Protein AF-A0A2R9SPP2-F1 (afdb_monomer)

Radius of gyration: 27.75 Å; Cα contacts (8 Å, |Δi|>4): 510; chains: 1; bounding box: 48×71×74 Å

Organism: NCBI:txid715225

Foldseek 3Di:
DDDDPVLLVLLLVLCCQFPPPDFQWKWKQAAQQDIDIDHSVDTDDSVVVVCQLVQVIWMWYADDAWKDQKKKFKQADPAQVVQLLLVVLLCVLCVVLVNNQWWWKAPQPRHIITMAGAPDMDTPVLSVLLVVVSCVSSVPDPVVPDRTDMDDHRVRIDIDASHARNNNRGHGATADNVPSRDGDDNVRRSVVSSVRDHDYPVSSNVVSVVVVVVVVVVLVVVVVPDDDDDDDDDPDPLEPVVLVCCLPVPDDAAPCLLVNLLSQLQACLQVVHDLVVSLVSSLVSVVPHDCVRPVDDSVVSSVSSSVSNCVCVVVSHHGDYDDDPPPPDPVNVVVVVVVVVPDDPDDDDDDDDDDD

Structure (mmCIF, N/CA/C/O backbone):
data_AF-A0A2R9SPP2-F1
#
_entry.id   AF-A0A2R9SPP2-F1
#
loop_
_atom_site.group_PDB
_atom_site.id
_atom_site.type_symbol
_atom_site.label_atom_id
_atom_site.label_alt_id
_atom_site.label_comp_id
_atom_site.label_asym_id
_atom_site.label_entity_id
_atom_site.label_seq_id
_atom_site.pdbx_PDB_ins_code
_atom_site.Cartn_x
_atom_site.Cartn_y
_atom_site.Cartn_z
_atom_site.occupancy
_atom_site.B_iso_or_equiv
_atom_site.auth_seq_id
_atom_site.auth_comp_id
_atom_site.auth_asym_id
_atom_site.auth_atom_id
_atom_site.pdbx_PDB_model_num
ATOM 1 N N . MET A 1 1 ? -5.548 21.533 -18.497 1.00 52.34 1 MET A N 1
ATOM 2 C CA . MET A 1 1 ? -6.974 21.178 -18.356 1.00 52.34 1 MET A CA 1
ATOM 3 C C . MET A 1 1 ? -7.271 21.169 -16.872 1.00 52.34 1 MET A C 1
ATOM 5 O O . MET A 1 1 ? -6.553 20.494 -16.143 1.00 52.34 1 MET A O 1
ATOM 9 N N . GLU A 1 2 ? -8.204 21.995 -16.417 1.00 73.12 2 GLU A N 1
ATOM 10 C CA . GLU A 1 2 ? -8.552 22.097 -14.999 1.00 73.12 2 GLU A CA 1
ATOM 11 C C . GLU A 1 2 ? -9.767 21.198 -14.748 1.00 73.12 2 GLU A C 1
ATOM 13 O O . GLU A 1 2 ? -10.776 21.315 -15.442 1.00 73.12 2 GLU A O 1
ATOM 18 N N . PHE A 1 3 ? -9.643 20.228 -13.840 1.00 83.56 3 PHE A N 1
ATOM 19 C CA . PHE A 1 3 ? -10.768 19.370 -13.465 1.00 83.56 3 PHE A CA 1
ATOM 20 C C . PHE A 1 3 ? -11.804 20.185 -12.695 1.00 83.56 3 PHE A C 1
ATOM 22 O O . PHE A 1 3 ? -11.438 21.067 -11.918 1.00 83.56 3 PHE A O 1
ATOM 29 N N . SER A 1 4 ? -13.088 19.862 -12.855 1.00 89.94 4 SER A N 1
ATOM 30 C CA . SER A 1 4 ? -14.126 20.498 -12.044 1.00 89.94 4 SER A CA 1
ATOM 31 C C . SER A 1 4 ? -13.960 20.143 -10.562 1.00 89.94 4 SER A C 1
ATOM 33 O O . SER A 1 4 ? -13.541 19.037 -10.209 1.00 89.94 4 SER A O 1
ATOM 35 N N . GLU A 1 5 ? -14.333 21.069 -9.679 1.00 88.81 5 GLU A N 1
ATOM 36 C CA . GLU A 1 5 ? -14.313 20.853 -8.223 1.00 88.81 5 GLU A CA 1
ATOM 37 C C . GLU A 1 5 ? -15.165 19.640 -7.808 1.00 88.81 5 GLU A C 1
ATOM 39 O O . GLU A 1 5 ? -14.767 18.849 -6.953 1.00 88.81 5 GLU A O 1
ATOM 44 N N . GLU A 1 6 ? -16.303 19.431 -8.478 1.00 91.62 6 GLU A N 1
ATOM 45 C CA . GLU A 1 6 ? -17.169 18.258 -8.302 1.00 91.62 6 GLU A CA 1
ATOM 46 C C . GLU A 1 6 ? -16.415 16.948 -8.594 1.00 91.62 6 GLU A C 1
ATOM 48 O O . GLU A 1 6 ? -16.525 15.972 -7.850 1.00 91.62 6 GLU A O 1
ATOM 53 N N . TYR A 1 7 ? -15.610 16.921 -9.660 1.00 93.25 7 TYR A N 1
ATOM 54 C CA . TYR A 1 7 ? -14.830 15.744 -10.037 1.00 93.25 7 TYR A CA 1
ATOM 55 C C . TYR A 1 7 ? -13.700 15.475 -9.037 1.00 93.25 7 TYR A C 1
ATOM 57 O O . TYR A 1 7 ? -13.549 14.349 -8.562 1.00 93.25 7 TYR A O 1
ATOM 65 N N . LEU A 1 8 ? -12.960 16.512 -8.628 1.00 93.56 8 LEU A N 1
ATOM 66 C CA . LEU A 1 8 ? -11.919 16.389 -7.601 1.00 93.56 8 LEU A CA 1
ATOM 67 C C . LEU A 1 8 ? -12.486 15.924 -6.256 1.00 93.56 8 LEU A C 1
ATOM 69 O O . LEU A 1 8 ? -11.853 15.128 -5.561 1.00 93.56 8 LEU A O 1
ATOM 73 N N . LYS A 1 9 ? -13.696 16.365 -5.899 1.00 94.88 9 LYS A N 1
ATOM 74 C CA . LYS A 1 9 ? -14.395 15.904 -4.697 1.00 94.88 9 LYS A CA 1
ATOM 75 C C . LYS A 1 9 ? -14.648 14.395 -4.733 1.00 94.88 9 LYS A C 1
ATOM 77 O O . LYS A 1 9 ? -14.337 13.735 -3.743 1.00 94.88 9 LYS A O 1
ATOM 82 N N . LYS A 1 10 ? -15.110 13.845 -5.865 1.00 97.25 10 LYS A N 1
ATOM 83 C CA . LYS A 1 10 ? -15.309 12.391 -6.039 1.00 97.25 10 LYS A CA 1
ATOM 84 C C . LYS A 1 10 ? -14.007 11.606 -5.866 1.00 97.25 10 LYS A C 1
ATOM 86 O O . LYS A 1 10 ? -13.995 10.593 -5.172 1.00 97.25 10 LYS A O 1
ATOM 91 N N . ILE A 1 11 ? -12.902 12.100 -6.430 1.00 97.56 11 ILE A N 1
ATOM 92 C CA . ILE A 1 11 ? -11.573 11.489 -6.258 1.00 97.56 11 ILE A CA 1
ATOM 93 C C . ILE A 1 11 ? -11.165 11.497 -4.781 1.00 97.56 11 ILE A C 1
ATOM 95 O O . ILE A 1 11 ? -10.725 10.483 -4.244 1.00 97.56 11 ILE A O 1
ATOM 99 N N . ILE A 1 12 ? -11.345 12.625 -4.093 1.00 96.19 12 ILE A N 1
ATOM 100 C CA . ILE A 1 12 ? -11.029 12.742 -2.665 1.00 96.19 12 ILE A CA 1
ATOM 101 C C . ILE A 1 12 ? -11.883 11.776 -1.835 1.00 96.19 12 ILE A C 1
ATOM 103 O O . ILE A 1 12 ? -11.345 11.107 -0.955 1.00 96.19 12 ILE A O 1
ATOM 107 N N . ASP A 1 13 ? -13.185 11.676 -2.110 1.00 95.56 13 ASP A N 1
ATOM 108 C CA . ASP A 1 13 ? -14.084 10.734 -1.431 1.00 95.56 13 ASP A CA 1
ATOM 109 C C . ASP A 1 13 ? -13.608 9.288 -1.605 1.00 95.56 13 ASP A C 1
ATOM 111 O O . ASP A 1 13 ? -13.489 8.551 -0.623 1.00 95.56 13 ASP A O 1
ATOM 115 N N . LYS A 1 14 ? -13.220 8.918 -2.828 1.00 97.06 14 LYS A N 1
ATOM 116 C CA . LYS A 1 14 ? -12.662 7.599 -3.132 1.00 97.06 14 LYS A CA 1
ATOM 117 C C . LYS A 1 14 ? -11.316 7.354 -2.428 1.00 97.06 14 LYS A C 1
ATOM 119 O O . LYS A 1 14 ? -11.100 6.267 -1.906 1.00 97.06 14 LYS A O 1
ATOM 124 N N . MET A 1 15 ? -10.439 8.357 -2.290 1.00 95.44 15 MET A N 1
ATOM 125 C CA . MET A 1 15 ? -9.209 8.237 -1.480 1.00 95.44 15 MET A CA 1
ATOM 126 C C . MET A 1 15 ? -9.500 7.974 0.003 1.00 95.44 15 MET A C 1
ATOM 128 O O . MET A 1 15 ? -8.807 7.174 0.638 1.00 95.44 15 MET A O 1
ATOM 132 N N . PHE A 1 16 ? -10.519 8.630 0.568 1.00 90.88 16 PHE A N 1
ATOM 133 C CA . PHE A 1 16 ? -10.952 8.350 1.939 1.00 90.88 16 PHE A CA 1
ATOM 134 C C . PHE A 1 16 ? -11.448 6.913 2.079 1.00 90.88 16 PHE A C 1
ATOM 136 O O . PHE A 1 16 ? -11.064 6.216 3.023 1.00 90.88 16 PHE A O 1
ATOM 143 N N . ASP A 1 17 ? -12.265 6.476 1.126 1.00 93.00 17 ASP A N 1
ATOM 144 C CA . ASP A 1 17 ? -12.858 5.147 1.106 1.00 93.00 17 ASP A CA 1
ATOM 145 C C . ASP A 1 17 ? -11.813 4.028 0.973 1.00 93.00 17 ASP A C 1
ATOM 147 O O . ASP A 1 17 ? -11.836 3.076 1.753 1.00 93.00 17 ASP A O 1
ATOM 151 N N . LEU A 1 18 ? -10.844 4.182 0.071 1.00 94.75 18 LEU A N 1
ATOM 152 C CA . LEU A 1 18 ? -9.845 3.157 -0.232 1.00 94.75 18 LEU A CA 1
ATOM 153 C C . LEU A 1 18 ? -8.646 3.173 0.734 1.00 94.75 18 LEU A C 1
ATOM 155 O O . LEU A 1 18 ? -8.304 2.148 1.316 1.00 94.75 18 LEU A O 1
ATOM 159 N N . TYR A 1 19 ? -8.037 4.337 0.983 1.00 92.00 19 TYR A N 1
ATOM 160 C CA . TYR A 1 19 ? -6.730 4.418 1.660 1.00 92.00 19 TYR A CA 1
ATOM 161 C C . TYR A 1 19 ? -6.790 4.881 3.116 1.00 92.00 19 TYR A C 1
ATOM 163 O O . TYR A 1 19 ? -5.959 4.498 3.944 1.00 92.00 19 TYR A O 1
ATOM 171 N N . LEU A 1 20 ? -7.725 5.769 3.465 1.00 86.19 20 LEU A N 1
ATOM 172 C CA . LEU A 1 20 ? -7.671 6.428 4.772 1.00 86.19 20 LEU A CA 1
ATOM 173 C C . LEU A 1 20 ? -8.369 5.605 5.856 1.00 86.19 20 LEU A C 1
ATOM 175 O O . LEU A 1 20 ? -9.588 5.616 5.995 1.00 86.19 20 LEU A O 1
ATOM 179 N N . ILE A 1 21 ? -7.564 4.907 6.658 1.00 78.06 21 ILE A N 1
ATOM 180 C CA . ILE A 1 21 ? -7.994 4.178 7.867 1.00 78.06 21 ILE A CA 1
ATOM 181 C C . ILE A 1 21 ? -7.999 5.106 9.100 1.00 78.06 21 ILE A C 1
ATOM 183 O O . ILE A 1 21 ? -8.722 4.906 10.086 1.00 78.06 21 ILE A O 1
ATOM 187 N N . GLN A 1 22 ? -7.162 6.141 9.066 1.00 77.19 22 GLN A N 1
ATOM 188 C CA . GLN A 1 22 ? -7.046 7.165 10.096 1.00 77.19 22 GLN A CA 1
ATOM 189 C C . GLN A 1 22 ? -6.536 8.477 9.485 1.00 77.19 22 GLN A C 1
ATOM 191 O O . GLN A 1 22 ? -5.985 8.487 8.388 1.00 77.19 22 GLN A O 1
ATOM 196 N N . HIS A 1 23 ? -6.748 9.586 10.192 1.00 81.56 23 HIS A N 1
ATOM 197 C CA . HIS A 1 23 ? -6.413 10.933 9.719 1.00 81.56 23 HIS A CA 1
ATOM 198 C C . HIS A 1 23 ? -5.451 11.684 10.652 1.00 81.56 23 HIS A C 1
ATOM 200 O O . HIS A 1 23 ? -5.066 12.805 10.347 1.00 81.56 23 HIS A O 1
ATOM 206 N N . LYS A 1 24 ? -5.055 11.113 11.795 1.00 82.69 24 LYS A N 1
ATOM 207 C CA . LYS A 1 24 ? -4.177 11.790 12.769 1.00 82.69 24 LYS A CA 1
ATOM 208 C C . LYS A 1 24 ? -2.702 11.723 12.385 1.00 82.69 24 LYS A C 1
ATOM 210 O O . LYS A 1 24 ? -1.934 12.577 12.816 1.00 82.69 24 LYS A O 1
ATOM 215 N N . ARG A 1 25 ? -2.305 10.725 11.596 1.00 83.62 25 ARG A N 1
ATOM 216 C CA . ARG A 1 25 ? -0.927 10.500 11.150 1.00 83.62 25 ARG A CA 1
ATOM 217 C C . ARG A 1 25 ? -0.882 10.379 9.631 1.00 83.62 25 ARG 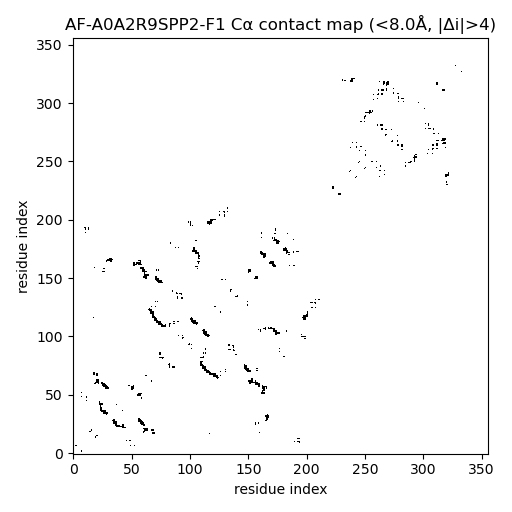A C 1
ATOM 219 O O . ARG A 1 25 ? -1.576 9.546 9.061 1.00 83.62 25 ARG A O 1
ATOM 226 N N . TYR A 1 26 ? -0.068 11.190 8.976 1.00 90.06 26 TYR A N 1
ATOM 227 C CA . TYR A 1 26 ? 0.175 11.150 7.538 1.00 90.06 26 TYR A CA 1
ATOM 228 C C . TYR A 1 26 ? 1.560 11.729 7.226 1.00 90.06 26 TYR A C 1
ATOM 230 O O . TYR A 1 26 ? 2.144 12.467 8.026 1.00 90.06 26 TYR A O 1
ATOM 238 N N . LEU A 1 27 ? 2.098 11.365 6.067 1.00 91.12 27 LEU A N 1
ATOM 239 C CA . LEU A 1 27 ? 3.357 11.879 5.541 1.00 91.12 27 LEU A CA 1
ATOM 240 C C . LEU A 1 27 ? 3.089 13.006 4.550 1.00 91.12 27 LEU A C 1
ATOM 242 O O . LEU A 1 27 ? 2.130 12.955 3.784 1.00 91.12 27 LEU A O 1
ATOM 246 N N . MET A 1 28 ? 3.970 13.997 4.541 1.00 93.94 28 MET A N 1
ATOM 247 C CA . MET A 1 28 ? 4.049 15.025 3.512 1.00 93.94 28 MET A CA 1
ATOM 248 C C . MET A 1 28 ? 5.427 14.970 2.875 1.00 93.94 28 MET A C 1
ATOM 250 O O . MET A 1 28 ? 6.428 15.127 3.572 1.00 93.94 28 MET A O 1
ATOM 254 N N . GLN A 1 29 ? 5.472 14.797 1.560 1.00 93.81 29 GLN A N 1
ATOM 255 C CA . GLN A 1 29 ? 6.669 15.043 0.777 1.00 93.81 29 GLN A CA 1
ATOM 256 C C . GLN A 1 29 ? 6.718 16.524 0.401 1.00 93.81 29 GLN A C 1
ATOM 258 O O . GLN A 1 29 ? 5.742 17.067 -0.129 1.00 93.81 29 GLN A O 1
ATOM 263 N N . PHE A 1 30 ? 7.848 17.166 0.672 1.00 89.31 30 PHE A N 1
ATOM 264 C CA . PHE A 1 30 ? 8.130 18.550 0.302 1.00 89.31 30 PHE A CA 1
ATOM 265 C C . PHE A 1 30 ? 9.006 18.608 -0.949 1.00 89.31 30 PHE A C 1
ATOM 267 O O . PHE A 1 30 ? 9.652 17.625 -1.324 1.00 89.31 30 PHE A O 1
ATOM 274 N N . LYS A 1 31 ? 9.040 19.779 -1.592 1.00 88.88 31 LYS A N 1
ATOM 275 C CA . LYS A 1 31 ? 9.931 20.058 -2.724 1.00 88.88 31 LYS A CA 1
ATOM 276 C C . LYS A 1 31 ? 11.377 19.709 -2.347 1.00 88.88 31 LYS A C 1
ATOM 278 O O . LYS A 1 31 ? 11.841 20.105 -1.283 1.00 88.88 31 LYS A O 1
ATOM 283 N N . GLY A 1 32 ? 12.058 18.949 -3.202 1.00 86.94 32 GLY A N 1
ATOM 284 C CA . GLY A 1 32 ? 13.375 18.366 -2.902 1.00 86.94 32 GLY A CA 1
ATOM 285 C C . GLY A 1 32 ? 13.313 16.912 -2.418 1.00 86.94 32 GLY A C 1
ATOM 286 O O . GLY A 1 32 ? 14.340 16.248 -2.352 1.00 86.94 32 GLY A O 1
ATOM 287 N N . GLY A 1 33 ? 12.114 16.381 -2.158 1.00 86.44 33 GLY A N 1
ATOM 288 C CA . GLY A 1 33 ? 11.876 14.957 -1.911 1.00 86.44 33 GLY A CA 1
ATOM 289 C C . GLY A 1 33 ? 11.882 14.530 -0.442 1.00 86.44 33 GLY A C 1
ATOM 290 O O . GLY A 1 33 ? 11.591 13.365 -0.174 1.00 86.44 33 GLY A O 1
ATOM 291 N N . GLU A 1 34 ? 12.156 15.445 0.492 1.00 89.44 34 GLU A N 1
ATOM 292 C CA . GLU A 1 34 ? 12.131 15.189 1.938 1.00 89.44 34 GLU A CA 1
ATOM 293 C C . GLU A 1 34 ? 10.709 14.853 2.419 1.00 89.44 34 GLU A C 1
ATOM 295 O O . GLU A 1 34 ? 9.745 15.538 2.061 1.00 89.44 34 GLU A O 1
ATOM 300 N N . TYR A 1 35 ? 10.581 13.831 3.269 1.00 88.69 35 TYR A N 1
ATOM 301 C CA . TYR A 1 35 ? 9.325 13.470 3.926 1.00 88.69 35 TYR A CA 1
ATOM 302 C C . TYR A 1 35 ? 9.291 13.968 5.371 1.00 88.69 35 TYR A C 1
ATOM 304 O O . TYR A 1 35 ? 10.247 13.784 6.120 1.00 88.69 35 TYR A O 1
ATOM 312 N N . LYS A 1 36 ? 8.154 14.531 5.796 1.00 90.19 36 LYS A N 1
ATOM 313 C CA . LYS A 1 36 ? 7.871 14.819 7.212 1.00 90.19 36 LYS A CA 1
ATOM 314 C C . LYS A 1 36 ? 6.524 14.248 7.610 1.00 90.19 36 LYS A C 1
ATOM 316 O O . LYS A 1 36 ? 5.546 14.375 6.873 1.00 90.19 36 LYS A O 1
ATOM 321 N N . GLN A 1 37 ? 6.467 13.658 8.798 1.00 88.00 37 GLN A N 1
ATOM 322 C CA . GLN A 1 37 ? 5.198 13.300 9.417 1.00 88.00 37 GLN A CA 1
ATOM 323 C C . GLN A 1 37 ? 4.505 14.569 9.928 1.00 88.00 37 GLN A C 1
ATOM 325 O O . GLN A 1 37 ? 5.156 15.508 10.395 1.00 88.00 37 GLN A O 1
ATOM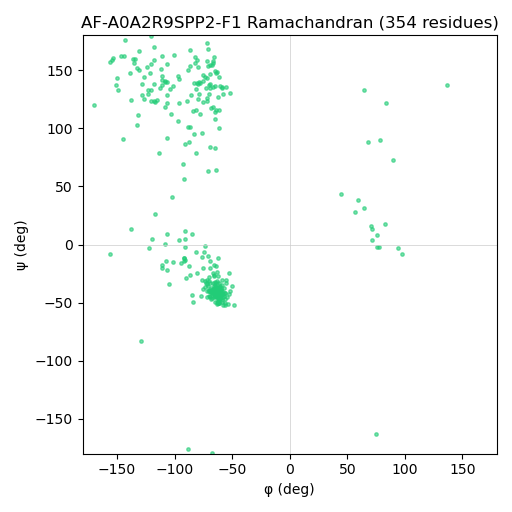 330 N N . ASN A 1 38 ? 3.179 14.610 9.844 1.00 88.50 38 ASN A N 1
ATOM 331 C CA . ASN A 1 38 ? 2.404 15.663 10.486 1.00 88.50 38 ASN A CA 1
ATOM 332 C C . ASN A 1 38 ? 2.500 15.583 12.021 1.00 88.50 38 ASN A C 1
ATOM 334 O O . ASN A 1 38 ? 2.794 14.534 12.603 1.00 88.50 38 ASN A O 1
ATOM 338 N N . ARG A 1 39 ? 2.170 16.698 12.679 1.00 80.75 39 ARG A N 1
ATOM 339 C CA . ARG A 1 39 ? 1.900 16.698 14.119 1.00 80.75 39 ARG A CA 1
ATOM 340 C C . ARG A 1 39 ? 0.468 16.195 14.386 1.00 80.75 39 ARG A C 1
ATOM 342 O O . ARG A 1 39 ? -0.424 16.607 13.635 1.00 80.75 39 ARG A O 1
ATOM 349 N N . PRO A 1 40 ? 0.221 15.344 15.403 1.00 75.81 40 PRO A N 1
ATOM 350 C CA . PRO A 1 40 ? -1.089 14.718 15.641 1.00 75.81 40 PRO A CA 1
ATOM 351 C C . PRO A 1 40 ? -2.276 15.685 15.778 1.00 75.81 40 PRO A C 1
ATOM 353 O O . PRO A 1 40 ? -3.393 15.343 15.392 1.00 75.81 40 PRO A O 1
ATOM 356 N N . GLU A 1 41 ? -2.042 16.892 16.293 1.00 82.31 41 GLU A N 1
ATOM 357 C CA . GLU A 1 41 ? -3.024 17.974 16.442 1.00 82.31 41 GLU A CA 1
ATOM 358 C C . GLU A 1 41 ? -3.483 18.584 15.105 1.00 82.31 41 GLU A C 1
ATOM 360 O O . GLU A 1 41 ? -4.503 19.267 15.044 1.00 82.31 41 GLU A O 1
ATOM 365 N N . ASN A 1 42 ? -2.763 18.300 14.017 1.00 86.25 42 ASN A N 1
ATOM 366 C CA . ASN A 1 42 ? -3.071 18.750 12.665 1.00 86.25 42 ASN A CA 1
ATOM 367 C C . ASN A 1 42 ? -3.449 17.551 11.789 1.00 86.25 42 ASN A C 1
ATOM 369 O O . ASN A 1 42 ? -2.608 17.076 11.017 1.00 86.25 42 ASN A O 1
ATOM 373 N N . PRO A 1 43 ? -4.688 17.038 11.895 1.00 88.88 43 PRO A N 1
ATOM 374 C CA . PRO A 1 43 ? -5.114 15.880 11.129 1.00 88.88 43 PRO A CA 1
ATOM 375 C C . PRO A 1 43 ? -5.193 16.174 9.627 1.00 88.88 43 PRO A C 1
ATOM 377 O O . PRO A 1 43 ? -5.337 17.321 9.186 1.00 88.88 43 PRO A O 1
ATOM 380 N N . LEU A 1 44 ? -5.129 15.107 8.834 1.00 88.31 44 LEU A N 1
ATOM 381 C CA . LEU A 1 44 ? -5.388 15.135 7.407 1.00 88.31 44 LEU A CA 1
ATOM 382 C C . LEU A 1 44 ? -6.812 15.653 7.162 1.00 88.31 44 LEU A C 1
ATOM 384 O O . LEU A 1 44 ? -7.771 15.269 7.827 1.00 88.31 44 LEU A O 1
ATOM 388 N N . LYS A 1 45 ? -6.936 16.549 6.187 1.00 90.88 45 LYS A N 1
ATOM 389 C CA . LYS A 1 45 ? -8.159 17.281 5.835 1.00 90.88 45 LYS A CA 1
ATOM 390 C C . LYS A 1 45 ? -8.283 17.255 4.320 1.00 90.88 45 LYS A C 1
ATOM 392 O O . LYS A 1 45 ? -7.270 17.151 3.632 1.00 90.88 45 LYS A O 1
ATOM 397 N N . ARG A 1 46 ? -9.498 17.413 3.793 1.00 93.19 46 ARG A N 1
ATOM 398 C CA . ARG A 1 46 ? -9.766 17.368 2.343 1.00 93.19 46 ARG A CA 1
ATOM 399 C C . ARG A 1 46 ? -8.871 18.305 1.528 1.00 93.19 46 ARG A C 1
ATOM 401 O O . ARG A 1 46 ? -8.349 17.890 0.502 1.00 93.19 46 ARG A O 1
ATOM 408 N N . TYR A 1 47 ? -8.601 19.519 2.016 1.00 93.12 47 TYR A N 1
ATOM 409 C CA . TYR A 1 47 ? -7.726 20.455 1.300 1.00 93.12 47 TYR A CA 1
ATOM 410 C C . TYR A 1 47 ? -6.284 19.937 1.136 1.00 93.12 47 TYR A C 1
ATOM 412 O O . TYR A 1 47 ? -5.610 20.319 0.184 1.00 93.12 47 TYR A O 1
ATOM 420 N N . HIS A 1 48 ? -5.791 19.072 2.033 1.00 94.44 48 HIS A N 1
ATOM 421 C CA . HIS A 1 48 ? -4.473 18.449 1.877 1.00 94.44 48 HIS A CA 1
ATOM 422 C C . HIS A 1 48 ? -4.458 17.498 0.677 1.00 94.44 48 HIS A C 1
ATOM 424 O O . HIS A 1 48 ? -3.508 17.516 -0.101 1.00 94.44 48 HIS A O 1
ATOM 430 N N . LEU A 1 49 ? -5.529 16.718 0.500 1.00 95.31 49 LEU A N 1
ATOM 431 C CA . LEU A 1 49 ? -5.697 15.845 -0.661 1.00 95.31 49 LEU A CA 1
ATOM 432 C C . LEU A 1 49 ? -5.939 16.647 -1.942 1.00 95.31 49 LEU A C 1
ATOM 434 O O . LEU A 1 49 ? -5.434 16.293 -2.996 1.00 95.31 49 LEU A O 1
ATOM 438 N N . HIS A 1 50 ? -6.611 17.790 -1.855 1.00 95.25 50 HIS A N 1
ATOM 439 C CA . HIS A 1 50 ? -6.734 18.692 -2.995 1.00 95.25 50 HIS A CA 1
ATOM 440 C C . HIS A 1 50 ? -5.362 19.208 -3.475 1.00 95.25 50 HIS A C 1
ATOM 442 O O . HIS A 1 50 ? -5.039 19.117 -4.658 1.00 95.25 50 HIS A O 1
ATOM 448 N N . LYS A 1 51 ? -4.499 19.656 -2.550 1.00 94.44 51 LYS A N 1
ATOM 449 C CA . LYS A 1 51 ? -3.104 20.029 -2.863 1.00 94.44 51 LYS A CA 1
ATOM 450 C C . LYS A 1 51 ? -2.284 18.859 -3.403 1.00 94.44 51 LYS A C 1
ATOM 452 O O . LYS A 1 51 ? -1.405 19.062 -4.237 1.00 94.44 51 LYS A O 1
ATOM 457 N N . HIS A 1 52 ? -2.583 17.648 -2.937 1.00 96.00 52 HIS A N 1
ATOM 458 C CA . HIS A 1 52 ? -1.987 16.426 -3.452 1.00 96.00 52 HIS A CA 1
ATOM 459 C C . HIS A 1 52 ? -2.324 16.183 -4.920 1.00 96.00 52 HIS A C 1
ATOM 461 O O . HIS A 1 52 ? -1.418 16.045 -5.741 1.00 96.00 52 HIS A O 1
ATOM 467 N N . LEU A 1 53 ? -3.610 16.244 -5.261 1.00 95.81 53 LEU A N 1
ATOM 468 C CA . LEU A 1 53 ? -4.086 16.094 -6.632 1.00 95.81 53 LEU A CA 1
ATOM 469 C C . LEU A 1 53 ? -3.568 17.212 -7.545 1.00 95.81 53 LEU A C 1
ATOM 471 O O . LEU A 1 53 ? -3.252 16.943 -8.697 1.00 95.81 53 LEU A O 1
ATOM 475 N N . LYS A 1 54 ? -3.388 18.441 -7.043 1.00 93.19 54 LYS A N 1
ATOM 476 C CA . LYS A 1 54 ? -2.761 19.542 -7.802 1.00 93.19 54 LYS A CA 1
ATOM 477 C C . LYS A 1 54 ? -1.239 19.411 -7.958 1.00 93.19 54 LYS A C 1
ATOM 479 O O . LYS A 1 54 ? -0.634 20.185 -8.692 1.00 93.19 54 LYS A O 1
ATOM 484 N N . GLY A 1 55 ? -0.607 18.433 -7.304 1.00 92.75 55 GLY A N 1
ATOM 485 C CA . GLY A 1 55 ? 0.842 18.219 -7.353 1.00 92.75 55 GLY A CA 1
ATOM 486 C C . GLY A 1 55 ? 1.660 19.211 -6.518 1.00 92.75 55 GLY A C 1
ATOM 487 O O . GLY A 1 55 ? 2.887 19.191 -6.587 1.00 92.75 55 GLY A O 1
ATOM 488 N N . GLU A 1 56 ? 1.010 20.052 -5.707 1.00 92.69 56 GLU A N 1
ATOM 489 C CA . GLU A 1 56 ? 1.667 21.051 -4.848 1.00 92.69 56 GLU A CA 1
ATOM 490 C C . GLU A 1 56 ? 2.401 20.414 -3.662 1.00 92.69 56 GLU A C 1
ATOM 492 O O . GLU A 1 56 ? 3.371 20.965 -3.142 1.00 92.69 56 GLU A O 1
ATOM 497 N N . ARG A 1 57 ? 1.892 19.274 -3.185 1.00 91.31 57 ARG A N 1
ATOM 498 C CA . ARG A 1 57 ? 2.476 18.445 -2.122 1.00 91.31 57 ARG A CA 1
ATOM 499 C C . ARG A 1 57 ? 2.164 16.992 -2.414 1.00 91.31 57 ARG A C 1
ATOM 501 O O . ARG A 1 57 ? 1.228 16.705 -3.142 1.00 91.31 57 ARG A O 1
ATOM 508 N N . THR A 1 58 ? 2.881 16.065 -1.799 1.00 95.25 58 THR A N 1
ATOM 509 C CA . THR A 1 58 ? 2.525 14.646 -1.896 1.00 95.25 58 THR A CA 1
ATOM 510 C C . THR A 1 58 ? 2.244 14.067 -0.530 1.00 95.25 58 THR A C 1
ATOM 512 O O . THR A 1 58 ? 2.986 14.329 0.409 1.00 95.25 58 THR A O 1
ATOM 515 N N . ILE A 1 59 ? 1.138 13.335 -0.410 1.00 95.44 59 ILE A N 1
ATOM 516 C CA . ILE A 1 59 ? 0.635 12.820 0.860 1.00 95.44 59 ILE A CA 1
ATOM 517 C C . ILE A 1 59 ? 0.840 11.310 0.906 1.00 95.44 59 ILE A C 1
ATOM 519 O O . ILE A 1 59 ? 0.651 10.627 -0.095 1.00 95.44 59 ILE A O 1
ATOM 523 N N . GLY A 1 60 ? 1.214 10.793 2.073 1.00 92.50 60 GLY A N 1
ATOM 524 C CA . GLY A 1 60 ? 1.169 9.367 2.379 1.00 92.50 60 GLY A CA 1
ATOM 525 C C . GLY A 1 60 ? 0.340 9.084 3.623 1.00 92.50 60 GLY A C 1
ATOM 526 O O . GLY A 1 60 ? 0.221 9.938 4.497 1.00 92.50 60 GLY A O 1
ATOM 527 N N . THR A 1 61 ? -0.238 7.894 3.707 1.00 88.75 61 THR A N 1
ATOM 528 C CA . THR A 1 61 ? -1.083 7.437 4.815 1.00 88.75 61 THR A CA 1
ATOM 529 C C . THR A 1 61 ? -0.394 6.336 5.621 1.00 88.75 61 THR A C 1
ATOM 531 O O . THR A 1 61 ? 0.543 5.706 5.142 1.00 88.75 61 THR A O 1
ATOM 534 N N . PHE A 1 62 ? -0.872 6.088 6.838 1.00 80.06 62 PHE A N 1
ATOM 535 C CA . PHE A 1 62 ? -0.445 4.966 7.681 1.00 80.06 62 PHE A CA 1
ATOM 536 C C . PHE A 1 62 ? -1.633 4.069 8.022 1.00 80.06 62 PHE A C 1
ATOM 538 O O . PHE A 1 62 ? -2.772 4.545 8.108 1.00 80.06 62 PHE A O 1
ATOM 545 N N . ALA A 1 63 ? -1.339 2.804 8.316 1.00 70.06 63 ALA A N 1
ATOM 546 C CA . ALA A 1 63 ? -2.303 1.864 8.867 1.00 70.06 63 ALA A CA 1
ATOM 547 C C . ALA A 1 63 ? -2.651 2.215 10.317 1.00 70.06 63 ALA A C 1
ATOM 549 O O . ALA A 1 63 ? -1.960 2.995 10.984 1.00 70.06 63 ALA A O 1
ATOM 550 N N . ARG A 1 64 ? -3.698 1.571 10.837 1.00 62.38 64 ARG A N 1
ATOM 551 C CA . ARG A 1 64 ? -3.831 1.370 12.285 1.00 62.38 64 ARG A CA 1
ATOM 552 C C . ARG A 1 64 ? -2.996 0.162 12.702 1.00 62.38 64 ARG A C 1
ATOM 554 O O . ARG A 1 64 ? -2.648 -0.671 11.878 1.00 62.38 64 ARG A O 1
ATOM 561 N N . THR A 1 65 ? -2.700 0.066 13.994 1.00 64.00 65 THR A N 1
ATOM 562 C CA . THR A 1 65 ? -1.866 -1.011 14.541 1.00 64.00 65 THR A CA 1
ATOM 563 C C . THR A 1 65 ? -2.435 -2.402 14.255 1.00 64.00 65 THR A C 1
ATOM 565 O O . THR A 1 65 ? -1.684 -3.283 13.861 1.00 64.00 65 THR A O 1
ATOM 568 N N . TYR A 1 66 ? -3.749 -2.591 14.402 1.00 69.81 66 TYR A N 1
ATOM 569 C CA . TYR A 1 66 ? -4.344 -3.933 14.438 1.00 69.81 66 TYR A CA 1
ATOM 570 C C . TYR A 1 66 ? -5.208 -4.295 13.234 1.00 69.81 66 TYR A C 1
ATOM 572 O O . TYR A 1 66 ? -5.485 -5.472 13.037 1.00 69.81 66 TYR A O 1
ATOM 580 N N .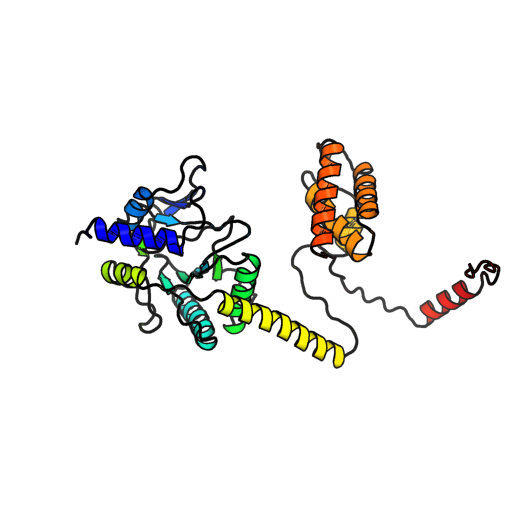 VAL A 1 67 ? -5.658 -3.311 12.452 1.00 78.12 67 VAL A N 1
ATOM 581 C CA . VAL A 1 67 ? -6.569 -3.547 11.326 1.00 78.12 67 VAL A CA 1
ATOM 582 C C . VAL A 1 67 ? -6.194 -2.718 10.107 1.00 78.12 67 VAL A C 1
ATOM 584 O O . VAL A 1 67 ? -5.771 -1.560 10.230 1.00 78.12 67 VAL A O 1
ATOM 587 N N . THR A 1 68 ? -6.446 -3.287 8.931 1.00 84.00 68 THR A N 1
ATOM 588 C CA . THR A 1 68 ? -6.320 -2.618 7.635 1.00 84.00 68 THR A CA 1
ATOM 589 C C . THR A 1 68 ? -7.532 -2.887 6.745 1.00 84.00 68 THR A C 1
ATOM 591 O O . THR A 1 68 ? -8.274 -3.835 6.973 1.00 84.00 68 THR A O 1
ATOM 594 N N . LYS A 1 69 ? -7.741 -2.029 5.744 1.00 86.50 69 LYS A N 1
ATOM 595 C CA . LYS A 1 69 ? -8.741 -2.200 4.670 1.00 86.50 69 LYS A CA 1
ATOM 596 C C . LYS A 1 69 ? -8.108 -2.248 3.278 1.00 86.50 69 LYS A C 1
ATOM 598 O O . LYS A 1 69 ? -8.812 -2.205 2.277 1.00 86.50 69 LYS A O 1
ATOM 603 N N . PHE A 1 70 ? -6.780 -2.238 3.216 1.00 93.56 70 PHE A N 1
ATOM 604 C CA . PHE A 1 70 ? -6.040 -2.376 1.974 1.00 93.56 70 PHE A CA 1
ATOM 605 C C . PHE A 1 70 ? -4.634 -2.910 2.243 1.00 93.56 70 PHE A C 1
ATOM 607 O O . PHE A 1 70 ? -4.107 -2.773 3.352 1.00 93.56 70 PHE A O 1
ATOM 614 N N . LEU A 1 71 ? -4.049 -3.513 1.219 1.00 92.88 71 LEU A N 1
ATOM 615 C CA . LEU A 1 71 ? -2.695 -4.043 1.211 1.00 92.88 71 LEU A CA 1
ATOM 616 C C . LEU A 1 71 ? -1.915 -3.359 0.094 1.00 92.88 71 LEU A C 1
ATOM 618 O O . LEU A 1 71 ? -2.484 -3.019 -0.941 1.00 92.88 71 LEU A O 1
ATOM 622 N N . CYS A 1 72 ? -0.620 -3.177 0.301 1.00 94.44 72 CYS A N 1
ATOM 623 C CA . CYS A 1 72 ? 0.295 -2.629 -0.681 1.00 94.44 72 CYS A CA 1
ATOM 624 C C . CYS A 1 72 ? 1.594 -3.432 -0.663 1.00 94.44 72 CYS A C 1
ATOM 626 O O . CYS A 1 72 ? 2.256 -3.531 0.372 1.00 94.44 72 CYS A O 1
ATOM 628 N N . PHE A 1 73 ? 1.972 -3.944 -1.828 1.00 94.44 73 PHE A N 1
ATOM 629 C CA . PHE A 1 73 ? 3.321 -4.409 -2.112 1.00 94.44 73 PHE A CA 1
ATOM 630 C C . PHE A 1 73 ? 4.111 -3.204 -2.632 1.00 94.44 73 PHE A C 1
ATOM 632 O O . PHE A 1 73 ? 3.928 -2.793 -3.778 1.00 94.44 73 PHE A O 1
ATOM 639 N N . ASP A 1 74 ? 4.931 -2.593 -1.777 1.00 93.69 74 ASP A N 1
ATOM 640 C CA . ASP A 1 74 ? 5.804 -1.474 -2.149 1.00 93.69 74 ASP A CA 1
ATOM 641 C C . ASP A 1 74 ? 7.095 -2.017 -2.770 1.00 93.69 74 ASP A C 1
ATOM 643 O O . ASP A 1 74 ? 8.012 -2.443 -2.069 1.00 93.69 74 ASP A O 1
ATOM 647 N N . VAL A 1 75 ? 7.115 -2.081 -4.100 1.00 93.25 75 VAL A N 1
ATOM 648 C CA . VAL A 1 75 ? 8.194 -2.619 -4.932 1.00 93.25 75 VAL A CA 1
ATOM 649 C C . VAL A 1 75 ? 9.202 -1.500 -5.211 1.00 93.25 75 VAL A C 1
ATOM 651 O O . VAL A 1 75 ? 9.095 -0.810 -6.223 1.00 93.25 75 VAL A O 1
ATOM 654 N N . ASP A 1 76 ? 10.194 -1.310 -4.343 1.00 89.38 76 ASP A N 1
ATOM 655 C CA . ASP A 1 76 ? 11.246 -0.293 -4.473 1.00 89.38 76 ASP A CA 1
ATOM 656 C C . ASP A 1 76 ? 12.593 -0.912 -4.866 1.00 89.38 76 ASP A C 1
ATOM 658 O O . ASP A 1 76 ? 13.408 -1.310 -4.029 1.00 89.38 76 ASP A O 1
ATOM 662 N N . PHE A 1 77 ? 12.847 -0.985 -6.178 1.00 87.50 77 PHE A N 1
ATOM 663 C CA . PHE A 1 77 ? 14.115 -1.476 -6.705 1.00 87.50 77 PHE A CA 1
ATOM 664 C C . PHE A 1 77 ? 14.994 -0.362 -7.260 1.00 87.50 77 PHE A C 1
ATOM 666 O O . PHE A 1 77 ? 14.563 0.524 -7.980 1.00 87.50 77 PHE A O 1
ATOM 673 N N . SER A 1 78 ? 16.300 -0.446 -6.998 1.00 85.00 78 SER A N 1
ATOM 674 C CA . SER A 1 78 ? 17.293 0.445 -7.613 1.00 85.00 78 SER A CA 1
ATOM 675 C C . SER A 1 78 ? 17.312 0.373 -9.147 1.00 85.00 78 SER A C 1
ATOM 677 O O . SER A 1 78 ? 17.653 1.372 -9.787 1.00 85.00 78 SER A O 1
ATOM 679 N N . ASP A 1 79 ? 16.971 -0.800 -9.687 1.00 87.06 79 ASP A N 1
ATOM 680 C CA . ASP A 1 79 ? 16.840 -1.126 -11.106 1.00 87.06 79 ASP A CA 1
ATOM 681 C C . ASP A 1 79 ? 15.350 -1.258 -11.458 1.00 87.06 79 ASP A C 1
ATOM 683 O O . ASP A 1 79 ? 14.634 -2.074 -10.872 1.00 87.06 79 ASP A O 1
ATOM 687 N N . LEU A 1 80 ? 14.896 -0.443 -12.411 1.00 87.94 80 LEU A N 1
ATOM 688 C CA . LEU A 1 80 ? 13.495 -0.363 -12.808 1.00 87.94 80 LEU A CA 1
ATOM 689 C C . LEU A 1 80 ? 13.019 -1.618 -13.551 1.00 87.94 80 LEU A C 1
ATOM 691 O O . LEU A 1 80 ? 11.852 -1.978 -13.418 1.00 87.94 80 LEU A O 1
ATOM 695 N N . GLU A 1 81 ? 13.885 -2.303 -14.301 1.00 89.88 81 GLU A N 1
ATOM 696 C CA . GLU A 1 81 ? 13.490 -3.530 -15.006 1.00 89.88 81 GLU A CA 1
ATOM 697 C C . GLU A 1 81 ? 13.268 -4.678 -14.019 1.00 89.88 81 GLU A C 1
ATOM 699 O O . GLU A 1 81 ? 12.306 -5.436 -14.153 1.00 89.88 81 GLU A O 1
ATOM 704 N N . VAL A 1 82 ? 14.065 -4.735 -12.946 1.00 89.94 82 VAL A N 1
ATOM 705 C CA . VAL A 1 82 ? 13.803 -5.656 -11.832 1.00 89.94 82 VAL A CA 1
ATOM 706 C C . VAL A 1 82 ? 12.506 -5.274 -11.113 1.00 89.94 82 VAL A C 1
ATOM 708 O O . VAL A 1 82 ? 11.695 -6.155 -10.840 1.00 89.94 82 VAL A O 1
ATOM 711 N N . ALA A 1 83 ? 12.256 -3.978 -10.871 1.00 92.12 83 ALA A N 1
ATOM 712 C CA . ALA A 1 83 ? 10.997 -3.514 -10.274 1.00 92.12 83 ALA A CA 1
ATOM 713 C C . ALA A 1 83 ? 9.780 -3.973 -11.095 1.00 92.12 83 ALA A C 1
ATOM 715 O O . ALA A 1 83 ? 8.814 -4.506 -10.546 1.00 92.12 83 ALA A O 1
ATOM 716 N N . LYS A 1 84 ? 9.839 -3.805 -12.423 1.00 93.56 84 LYS A N 1
ATOM 717 C CA . LYS A 1 84 ? 8.791 -4.253 -13.346 1.00 93.56 84 LYS A CA 1
ATOM 718 C C . LYS A 1 84 ? 8.614 -5.762 -13.286 1.00 93.56 84 LYS A C 1
ATOM 720 O O . LYS A 1 84 ? 7.492 -6.222 -13.110 1.00 93.56 84 LYS A O 1
ATOM 725 N N . TRP A 1 85 ? 9.699 -6.527 -13.403 1.00 92.44 85 TRP A N 1
ATOM 726 C CA . TRP A 1 85 ? 9.651 -7.989 -13.367 1.00 92.44 85 TRP A CA 1
ATOM 727 C C . TRP A 1 85 ? 9.013 -8.513 -12.075 1.00 92.44 85 TRP A C 1
ATOM 729 O O . TRP A 1 85 ? 8.133 -9.370 -12.130 1.00 92.44 85 TRP A O 1
ATOM 739 N N . VAL A 1 86 ? 9.375 -7.945 -10.922 1.00 93.31 86 VAL A N 1
ATOM 740 C CA . VAL A 1 86 ? 8.759 -8.287 -9.632 1.00 93.31 86 VAL A CA 1
ATOM 741 C C . VAL A 1 86 ? 7.279 -7.905 -9.594 1.00 93.31 86 VAL A C 1
ATOM 743 O O . VAL A 1 86 ? 6.451 -8.697 -9.152 1.00 93.31 86 VAL A O 1
ATOM 746 N N . THR A 1 87 ? 6.924 -6.732 -10.116 1.00 95.88 87 THR A N 1
ATOM 747 C CA . THR A 1 87 ? 5.524 -6.291 -10.222 1.00 95.88 87 THR A CA 1
ATOM 748 C C . THR A 1 87 ? 4.696 -7.256 -11.084 1.00 95.88 87 THR A C 1
ATOM 750 O O . THR A 1 87 ? 3.589 -7.622 -10.694 1.00 95.88 87 THR A O 1
ATOM 753 N N . TYR A 1 88 ? 5.247 -7.747 -12.204 1.00 96.12 88 TYR A N 1
ATOM 754 C CA . TYR A 1 88 ? 4.618 -8.792 -13.023 1.00 96.12 88 TYR A CA 1
ATOM 755 C C . TYR A 1 88 ? 4.452 -10.106 -12.274 1.00 96.12 88 TYR A C 1
ATOM 757 O O . TYR A 1 88 ? 3.407 -10.737 -12.389 1.00 96.12 88 TYR A O 1
ATOM 765 N N . LYS A 1 89 ? 5.467 -10.526 -11.516 1.00 94.81 89 LYS A N 1
ATOM 766 C CA . LYS A 1 89 ? 5.408 -11.755 -10.722 1.00 94.81 89 LYS A CA 1
ATOM 767 C C . LYS A 1 89 ? 4.290 -11.695 -9.683 1.00 94.81 89 LYS A C 1
ATOM 769 O O . LYS A 1 89 ? 3.505 -12.631 -9.611 1.00 94.81 89 LYS A O 1
ATOM 774 N N . ILE A 1 90 ? 4.178 -10.584 -8.955 1.00 96.00 90 ILE A N 1
ATOM 775 C CA . ILE A 1 90 ? 3.106 -10.363 -7.974 1.00 96.00 90 ILE A CA 1
ATOM 776 C C . ILE A 1 90 ? 1.734 -10.372 -8.661 1.00 96.00 90 ILE A C 1
ATOM 778 O O . ILE A 1 90 ? 0.852 -11.111 -8.231 1.00 96.00 90 ILE A O 1
ATOM 782 N N . GLY A 1 91 ? 1.562 -9.603 -9.743 1.00 96.31 91 GLY A N 1
ATOM 783 C CA . GLY A 1 91 ? 0.298 -9.553 -10.487 1.00 96.31 91 GLY A CA 1
ATOM 784 C C . GLY A 1 91 ? -0.120 -10.917 -11.038 1.00 96.31 91 GLY A C 1
ATOM 785 O O . GLY A 1 91 ? -1.245 -11.352 -10.821 1.00 96.31 91 GLY A O 1
ATOM 786 N N . ASN A 1 92 ? 0.815 -11.649 -11.648 1.00 95.81 92 ASN A N 1
ATOM 787 C CA . ASN A 1 92 ? 0.565 -12.999 -12.149 1.00 95.81 92 ASN A CA 1
ATOM 788 C C . ASN A 1 92 ? 0.161 -13.971 -11.029 1.00 95.81 92 ASN A C 1
ATOM 790 O O . ASN A 1 92 ? -0.740 -14.779 -11.231 1.00 95.81 92 ASN A O 1
ATOM 794 N N . SER A 1 93 ? 0.799 -13.909 -9.857 1.00 95.56 93 SER A N 1
ATOM 795 C CA . SER A 1 93 ? 0.408 -14.748 -8.715 1.00 95.56 93 SER A CA 1
ATOM 796 C C . SER A 1 93 ? -1.001 -14.427 -8.222 1.00 95.56 93 SER A C 1
ATOM 798 O O . SER A 1 93 ? -1.766 -15.338 -7.924 1.00 95.56 93 SER A O 1
ATOM 800 N N . LEU A 1 94 ? -1.371 -13.145 -8.175 1.00 96.62 94 LEU A N 1
ATOM 801 C CA . LEU A 1 94 ? -2.732 -12.725 -7.835 1.00 96.62 94 LEU A CA 1
ATOM 802 C C . LEU A 1 94 ? -3.750 -13.228 -8.871 1.00 96.62 94 LEU A C 1
ATOM 804 O O . LEU A 1 94 ? -4.778 -13.794 -8.497 1.00 96.62 94 LEU A O 1
ATOM 808 N N . ASP A 1 95 ? -3.435 -13.111 -10.162 1.00 95.50 95 ASP A N 1
ATOM 809 C CA . ASP A 1 95 ? -4.290 -13.603 -11.247 1.00 95.50 95 ASP A CA 1
ATOM 810 C C . ASP A 1 95 ? -4.482 -15.124 -11.208 1.00 95.50 95 ASP A C 1
ATOM 812 O O . ASP A 1 95 ? -5.594 -15.603 -11.427 1.00 95.50 95 ASP A O 1
ATOM 816 N N . GLN A 1 96 ? -3.438 -15.890 -10.877 1.00 94.56 96 GLN A N 1
ATOM 817 C CA . GLN A 1 96 ? -3.522 -17.350 -10.724 1.00 94.56 96 GLN A CA 1
ATOM 818 C C . GLN A 1 96 ? -4.451 -17.781 -9.579 1.00 94.56 96 GLN A C 1
ATOM 820 O O . GLN A 1 96 ? -5.007 -18.876 -9.623 1.00 94.56 96 GLN A O 1
ATOM 825 N N . LEU A 1 97 ? -4.672 -16.908 -8.594 1.00 93.00 97 LEU A N 1
ATOM 826 C CA . LEU A 1 97 ? -5.623 -17.098 -7.492 1.00 93.00 97 LEU A CA 1
ATOM 827 C C . LEU A 1 97 ? -7.021 -16.535 -7.818 1.00 93.00 97 LEU A C 1
ATOM 829 O O . LEU A 1 97 ? -7.910 -16.496 -6.963 1.00 93.00 97 LEU A O 1
ATOM 833 N N . GLY A 1 98 ? -7.225 -16.047 -9.045 1.00 94.94 98 GLY A N 1
ATOM 834 C CA . GLY A 1 98 ? -8.456 -15.396 -9.494 1.00 94.94 98 GLY A CA 1
ATOM 835 C C . GLY A 1 98 ? -8.684 -14.006 -8.890 1.00 94.94 98 GLY A C 1
ATOM 836 O O . GLY A 1 98 ? -9.808 -13.492 -8.924 1.00 94.94 98 GLY A O 1
ATOM 837 N N . LEU A 1 99 ? -7.669 -13.403 -8.267 1.00 95.12 99 LEU A N 1
ATOM 838 C CA . LEU A 1 99 ? -7.746 -12.074 -7.668 1.00 95.12 99 LEU A CA 1
ATOM 839 C C . LEU A 1 99 ? -7.337 -11.031 -8.708 1.00 95.12 99 LEU A C 1
ATOM 841 O O . LEU A 1 99 ? -6.184 -10.633 -8.765 1.00 95.12 99 LEU A O 1
ATOM 845 N N . HIS A 1 100 ? -8.293 -10.573 -9.515 1.00 94.94 100 HIS A N 1
ATOM 846 C CA . HIS A 1 100 ? -8.029 -9.640 -10.623 1.00 94.94 100 HIS A CA 1
ATOM 847 C C . HIS A 1 100 ? -8.164 -8.154 -10.247 1.00 94.94 100 HIS A C 1
ATOM 849 O O . HIS A 1 100 ? -7.770 -7.279 -11.012 1.00 94.94 100 HIS A O 1
ATOM 855 N N . HIS A 1 101 ? -8.716 -7.844 -9.069 1.00 96.50 101 HIS A N 1
ATOM 856 C CA . HIS A 1 101 ? -8.914 -6.465 -8.599 1.00 96.50 101 HIS A CA 1
ATOM 857 C C . HIS A 1 101 ? -7.716 -5.970 -7.778 1.00 96.50 101 HIS A C 1
ATOM 859 O O . HIS A 1 101 ? -7.853 -5.581 -6.617 1.00 96.50 101 HIS A O 1
ATOM 865 N N . TYR A 1 102 ? -6.529 -6.010 -8.381 1.00 97.06 102 TYR A N 1
ATOM 866 C CA . TYR A 1 102 ? -5.342 -5.332 -7.868 1.00 97.06 102 TYR A CA 1
ATOM 867 C C . TYR A 1 102 ? -4.954 -4.185 -8.795 1.00 97.06 102 TYR A C 1
ATOM 869 O O . TYR A 1 102 ? -5.192 -4.211 -10.002 1.00 97.06 102 TYR A O 1
ATOM 877 N N . TYR A 1 103 ? -4.344 -3.161 -8.217 1.00 98.00 103 TYR A N 1
ATOM 878 C CA . TYR A 1 103 ? -4.115 -1.893 -8.892 1.00 98.00 103 TYR A CA 1
ATOM 879 C C . TYR A 1 103 ? -2.652 -1.514 -8.766 1.00 98.00 103 TYR A C 1
ATOM 881 O O . TYR A 1 103 ? -2.097 -1.532 -7.672 1.00 98.00 103 TYR A O 1
ATOM 889 N N . VAL A 1 104 ? -2.015 -1.197 -9.892 1.00 98.12 104 VAL A N 1
ATOM 890 C CA . VAL A 1 104 ? -0.585 -0.883 -9.915 1.00 98.12 104 VAL A CA 1
ATOM 891 C C . VAL A 1 104 ? -0.387 0.608 -10.118 1.00 98.12 104 VAL A C 1
ATOM 893 O O . VAL A 1 104 ? -0.917 1.174 -11.072 1.00 98.12 104 VAL A O 1
ATOM 896 N N . SER A 1 105 ? 0.410 1.256 -9.274 1.00 97.56 105 SER A N 1
ATOM 897 C CA . SER A 1 105 ? 0.772 2.666 -9.432 1.00 97.56 105 SER A CA 1
ATOM 898 C C . SER A 1 105 ? 2.285 2.876 -9.416 1.00 97.56 105 SER A C 1
ATOM 900 O O . SER A 1 105 ? 3.028 2.188 -8.721 1.00 97.56 105 SER A O 1
ATOM 902 N N . PHE A 1 106 ? 2.777 3.819 -10.222 1.00 96.81 106 PHE A N 1
ATOM 903 C CA . PHE A 1 106 ? 4.197 4.157 -10.262 1.00 96.81 106 PHE A CA 1
ATOM 904 C C . PHE A 1 106 ? 4.558 5.097 -9.111 1.00 96.81 106 PHE A C 1
ATOM 906 O O . PHE A 1 106 ? 3.928 6.137 -8.904 1.00 96.81 106 PHE A O 1
ATOM 913 N N . SER A 1 107 ? 5.653 4.803 -8.409 1.00 92.69 107 SER A N 1
ATOM 914 C CA . SER A 1 107 ? 6.117 5.614 -7.283 1.00 92.69 107 SER A CA 1
ATOM 915 C C . SER A 1 107 ? 6.744 6.948 -7.716 1.00 92.69 107 SER A C 1
ATOM 917 O O . SER A 1 107 ? 7.166 7.739 -6.875 1.00 92.69 107 SER A O 1
ATOM 919 N N . GLY A 1 108 ? 6.852 7.252 -9.009 1.00 91.56 108 GLY A N 1
ATOM 920 C CA . GLY A 1 108 ? 7.441 8.506 -9.492 1.00 91.56 108 GLY A CA 1
ATOM 921 C C . GLY A 1 108 ? 8.974 8.557 -9.416 1.00 91.56 108 GLY A C 1
ATOM 922 O O . GLY A 1 108 ? 9.567 9.558 -9.831 1.00 91.56 108 GLY A O 1
ATOM 923 N N . LYS A 1 109 ? 9.634 7.509 -8.901 1.00 89.44 109 LYS A N 1
ATOM 924 C CA . LYS A 1 109 ? 11.100 7.413 -8.840 1.00 89.44 109 LYS A CA 1
ATOM 925 C C . LYS A 1 109 ? 11.610 6.093 -9.426 1.00 89.44 109 LYS A C 1
ATOM 927 O O . LYS A 1 109 ? 12.027 6.099 -10.577 1.00 89.44 109 LYS A O 1
ATOM 932 N N . LYS A 1 110 ? 11.613 5.000 -8.655 1.00 83.44 110 LYS A N 1
ATOM 933 C CA . LYS A 1 110 ? 12.209 3.714 -9.069 1.00 83.44 110 LYS A CA 1
ATOM 934 C C . LYS A 1 110 ? 11.380 2.477 -8.702 1.00 83.44 110 LYS A C 1
ATOM 936 O O . LYS A 1 110 ? 11.874 1.363 -8.786 1.00 83.44 110 LYS A O 1
ATOM 941 N N . GLY A 1 111 ? 10.122 2.665 -8.319 1.00 92.44 111 GLY A N 1
ATOM 942 C CA . GLY A 1 111 ? 9.310 1.576 -7.799 1.00 92.44 111 GLY A CA 1
ATOM 943 C C . GLY A 1 111 ? 7.854 1.637 -8.216 1.00 92.44 111 GLY A C 1
ATOM 944 O O . GLY A 1 111 ? 7.413 2.601 -8.849 1.00 92.44 111 GLY A O 1
ATOM 945 N N . TYR A 1 112 ? 7.123 0.608 -7.818 1.00 95.81 112 TYR A N 1
ATOM 946 C CA . TYR A 1 112 ? 5.696 0.450 -8.051 1.00 95.81 112 TYR A CA 1
ATOM 947 C C . TYR A 1 112 ? 5.006 0.074 -6.747 1.00 95.81 112 TYR A C 1
ATOM 949 O O . TYR A 1 112 ? 5.594 -0.584 -5.897 1.00 95.81 112 TYR A O 1
ATOM 957 N N . HIS A 1 113 ? 3.752 0.465 -6.597 1.00 96.62 113 HIS A N 1
ATOM 958 C CA . HIS A 1 113 ? 2.877 -0.110 -5.590 1.00 96.62 113 HIS A CA 1
ATOM 959 C C . HIS A 1 113 ? 1.915 -1.064 -6.288 1.00 96.62 113 HIS A C 1
ATOM 961 O O . HIS A 1 113 ? 1.346 -0.692 -7.314 1.00 96.62 113 HIS A O 1
ATOM 967 N N . VAL A 1 114 ? 1.726 -2.263 -5.741 1.00 97.56 114 VAL A N 1
ATOM 968 C CA . VAL A 1 114 ? 0.615 -3.154 -6.111 1.00 97.56 114 VAL A CA 1
ATOM 969 C C . VAL A 1 114 ? -0.368 -3.171 -4.954 1.00 97.56 114 VAL A C 1
ATOM 971 O O . VAL A 1 114 ? -0.006 -3.545 -3.842 1.00 97.56 114 VAL A O 1
ATOM 974 N N . GLU A 1 115 ? -1.591 -2.723 -5.198 1.00 97.44 115 GLU A N 1
ATOM 975 C CA . GLU A 1 115 ? -2.536 -2.334 -4.157 1.00 97.44 115 GLU A CA 1
ATOM 976 C C . GLU A 1 115 ? -3.831 -3.143 -4.276 1.00 97.44 115 GLU A C 1
ATOM 978 O O . GLU A 1 115 ? -4.394 -3.273 -5.362 1.00 97.44 115 GLU A O 1
ATOM 983 N N . LEU A 1 116 ? -4.310 -3.678 -3.152 1.00 97.62 116 LEU A N 1
ATOM 984 C CA . LEU A 1 116 ? -5.575 -4.408 -3.050 1.00 97.62 116 LEU A CA 1
ATOM 985 C C . LEU A 1 116 ? -6.443 -3.722 -2.004 1.00 97.62 116 LEU A C 1
ATOM 987 O O . LEU A 1 116 ? -5.983 -3.497 -0.886 1.00 97.62 116 LEU A O 1
ATOM 991 N N . PHE A 1 117 ? -7.695 -3.421 -2.336 1.00 97.25 117 PHE A N 1
ATOM 992 C CA . PHE A 1 117 ? -8.642 -2.787 -1.415 1.00 97.25 117 PHE A CA 1
ATOM 993 C C . PHE A 1 117 ? -9.697 -3.788 -0.981 1.00 97.25 117 PHE A C 1
ATOM 995 O O . PHE A 1 117 ? -10.173 -4.561 -1.799 1.00 97.25 117 PHE A O 1
ATOM 1002 N N . LEU A 1 118 ? -10.076 -3.760 0.290 1.00 94.94 118 LEU A N 1
ATOM 1003 C CA . LEU A 1 118 ? -10.979 -4.730 0.897 1.00 94.94 118 LEU A CA 1
ATOM 1004 C C . LEU A 1 118 ? -12.313 -4.071 1.233 1.00 94.94 118 LEU A C 1
ATOM 1006 O O . LEU A 1 118 ? -12.363 -2.915 1.671 1.00 94.94 118 LEU A O 1
ATOM 1010 N N . ASP A 1 119 ? -13.401 -4.808 1.036 1.00 93.88 119 ASP A N 1
ATOM 1011 C CA . ASP A 1 119 ? -14.755 -4.371 1.381 1.00 93.88 119 ASP A CA 1
ATOM 1012 C C . ASP A 1 119 ? -14.963 -4.223 2.900 1.00 93.88 119 ASP A C 1
ATOM 1014 O O . ASP A 1 119 ? -15.773 -3.399 3.337 1.00 93.88 119 ASP A O 1
ATOM 1018 N N . LYS A 1 120 ? -14.173 -4.947 3.704 1.00 88.62 120 LYS A N 1
ATOM 1019 C CA . LYS A 1 120 ? -14.175 -4.927 5.170 1.00 88.62 120 LYS A CA 1
ATOM 1020 C C . LYS A 1 120 ? -12.757 -4.768 5.719 1.00 88.62 120 LYS A C 1
ATOM 1022 O O . LYS A 1 120 ? -11.755 -4.899 5.022 1.00 88.62 120 LYS A O 1
ATOM 1027 N N . PHE A 1 121 ? -12.673 -4.453 7.008 1.00 81.94 121 PHE A N 1
ATOM 1028 C CA . PHE A 1 121 ? -11.397 -4.460 7.716 1.00 81.94 121 PHE A CA 1
ATOM 1029 C C . PHE A 1 121 ? -10.984 -5.892 8.056 1.00 81.94 121 PHE A C 1
ATOM 1031 O O . PHE A 1 121 ? -11.810 -6.659 8.546 1.00 81.94 121 PHE A O 1
ATOM 1038 N N . ILE A 1 122 ? -9.697 -6.200 7.902 1.00 80.94 122 ILE A N 1
ATOM 1039 C CA . ILE A 1 122 ? -9.080 -7.434 8.406 1.00 80.94 122 ILE A CA 1
ATOM 1040 C C . ILE A 1 122 ? -7.987 -7.131 9.424 1.00 80.94 122 ILE A C 1
ATOM 1042 O O . ILE A 1 122 ? -7.433 -6.022 9.415 1.00 80.94 122 ILE A O 1
ATOM 1046 N N . PRO A 1 123 ? -7.637 -8.101 10.287 1.00 81.50 123 PRO A N 1
ATOM 1047 C CA . PRO A 1 123 ? -6.446 -8.003 11.114 1.00 81.50 123 PRO A CA 1
ATOM 1048 C C . PRO A 1 123 ? -5.197 -7.763 10.257 1.00 81.50 123 PRO A C 1
ATOM 1050 O O . PRO A 1 123 ? -5.003 -8.435 9.244 1.00 81.50 123 PRO A O 1
ATOM 1053 N N . THR A 1 124 ? -4.330 -6.840 10.682 1.00 78.50 124 THR A N 1
ATOM 1054 C CA . THR A 1 124 ? -3.054 -6.561 9.992 1.00 78.50 124 THR A CA 1
ATOM 1055 C C . THR A 1 124 ? -2.207 -7.828 9.839 1.00 78.50 124 THR A C 1
ATOM 1057 O O . THR A 1 124 ? -1.535 -7.985 8.828 1.00 78.50 124 THR A O 1
ATOM 1060 N N . GLU A 1 125 ? -2.290 -8.753 10.798 1.00 78.81 125 GLU A N 1
ATOM 1061 C CA . GLU A 1 125 ? -1.594 -10.042 10.741 1.00 78.81 125 GLU A CA 1
ATOM 1062 C C . GLU A 1 125 ? -2.060 -10.905 9.563 1.00 78.81 125 GLU A C 1
ATOM 1064 O O . GLU A 1 125 ? -1.243 -11.358 8.772 1.00 78.81 125 GLU A O 1
ATOM 1069 N N . ARG A 1 126 ? -3.378 -11.058 9.368 1.00 79.56 126 ARG A N 1
ATOM 1070 C CA . ARG A 1 126 ? -3.930 -11.825 8.236 1.00 79.56 126 ARG A CA 1
ATOM 1071 C C . ARG A 1 126 ? -3.555 -11.198 6.892 1.00 79.56 126 ARG A C 1
ATOM 1073 O O . ARG A 1 126 ? -3.244 -11.906 5.942 1.00 79.56 126 ARG A O 1
ATOM 1080 N N . ALA A 1 127 ? -3.533 -9.867 6.825 1.00 85.75 127 ALA A N 1
ATOM 1081 C CA . ALA A 1 127 ? -3.057 -9.149 5.646 1.00 85.75 127 ALA A CA 1
ATOM 1082 C C . ALA A 1 127 ? -1.565 -9.411 5.366 1.00 85.75 127 ALA A C 1
ATOM 1084 O O . ALA A 1 127 ? -1.167 -9.582 4.215 1.00 85.75 127 ALA A O 1
ATOM 1085 N N . HIS A 1 128 ? -0.744 -9.459 6.417 1.00 84.38 128 HIS A N 1
ATOM 1086 C CA . HIS A 1 128 ? 0.683 -9.744 6.315 1.00 84.38 128 HIS A CA 1
ATOM 1087 C C . HIS A 1 128 ? 0.959 -11.204 5.914 1.00 84.38 128 HIS A C 1
ATOM 1089 O O . HIS A 1 128 ? 1.803 -11.444 5.055 1.00 84.38 128 HIS A O 1
ATOM 1095 N N . GLN A 1 129 ? 0.207 -12.168 6.454 1.00 82.38 129 GLN A N 1
ATOM 1096 C CA . GLN A 1 129 ? 0.263 -13.571 6.028 1.00 82.38 129 GLN A CA 1
ATOM 1097 C C . GLN A 1 129 ? -0.062 -13.711 4.537 1.00 82.38 129 GLN A C 1
ATOM 1099 O O . GLN A 1 129 ? 0.732 -14.273 3.788 1.00 82.38 129 GLN A O 1
ATOM 1104 N N . PHE A 1 130 ? -1.157 -13.098 4.075 1.00 90.06 130 PHE A N 1
ATOM 1105 C CA . PHE A 1 130 ? -1.495 -13.079 2.650 1.00 90.06 130 PHE A CA 1
ATOM 1106 C C . PHE A 1 130 ? -0.385 -12.446 1.793 1.00 90.06 130 PHE A C 1
ATOM 1108 O O . PHE A 1 130 ? -0.055 -12.939 0.718 1.00 90.06 130 PHE A O 1
ATOM 1115 N N . TYR A 1 131 ? 0.233 -11.364 2.266 1.00 91.81 131 TYR A N 1
ATOM 1116 C CA . TYR A 1 131 ? 1.383 -10.766 1.591 1.00 91.81 131 TYR A CA 1
ATOM 1117 C C . TYR A 1 131 ? 2.550 -11.756 1.436 1.00 91.81 131 TYR A C 1
ATOM 1119 O O . TYR A 1 131 ? 3.086 -11.895 0.334 1.00 91.81 131 TYR A O 1
ATOM 1127 N N . LEU A 1 132 ? 2.917 -12.473 2.504 1.00 87.56 132 LEU A N 1
ATOM 1128 C CA . LEU A 1 132 ? 3.978 -13.484 2.468 1.00 87.56 132 LEU A CA 1
ATOM 1129 C C . LEU A 1 132 ? 3.624 -14.646 1.534 1.00 87.56 132 LEU A C 1
ATOM 1131 O O . LEU A 1 132 ? 4.478 -15.070 0.753 1.00 87.56 132 LEU A O 1
ATOM 1135 N N . PHE A 1 133 ? 2.369 -15.101 1.554 1.00 88.75 133 PHE A N 1
ATOM 1136 C CA . PHE A 1 133 ? 1.857 -16.106 0.624 1.00 88.75 133 PHE A CA 1
ATOM 1137 C C . PHE A 1 133 ? 2.097 -15.703 -0.829 1.00 88.75 133 PHE A C 1
ATOM 1139 O O . PHE A 1 133 ? 2.693 -16.459 -1.595 1.00 88.75 133 PHE A O 1
ATOM 1146 N N . ILE A 1 134 ? 1.705 -14.483 -1.208 1.00 92.62 134 ILE A N 1
ATOM 1147 C CA . ILE A 1 134 ? 1.880 -13.997 -2.580 1.00 92.62 134 ILE A CA 1
ATOM 1148 C C . ILE A 1 134 ? 3.357 -13.908 -2.961 1.00 92.62 134 ILE A C 1
ATOM 1150 O O . ILE A 1 134 ? 3.706 -14.273 -4.085 1.00 92.62 134 ILE A O 1
ATOM 1154 N N . LEU A 1 135 ? 4.242 -13.484 -2.052 1.00 89.44 135 LEU A N 1
ATOM 1155 C CA . LEU A 1 135 ? 5.683 -13.485 -2.322 1.00 89.44 135 LEU A CA 1
ATOM 1156 C C . LEU A 1 135 ? 6.229 -14.899 -2.560 1.00 89.44 135 LEU A C 1
ATOM 1158 O O . LEU A 1 135 ? 6.998 -15.099 -3.507 1.00 89.44 135 LEU A O 1
ATOM 1162 N N . ARG A 1 136 ? 5.803 -15.878 -1.750 1.00 87.94 136 ARG A N 1
ATOM 1163 C CA . ARG A 1 136 ? 6.159 -17.295 -1.926 1.00 87.94 136 ARG A CA 1
ATOM 1164 C C . ARG A 1 136 ? 5.641 -17.837 -3.255 1.00 87.94 136 ARG A C 1
ATOM 1166 O O . ARG A 1 136 ? 6.428 -18.365 -4.036 1.00 87.94 136 ARG A O 1
ATOM 1173 N N . ALA A 1 137 ? 4.358 -17.633 -3.554 1.00 87.69 137 ALA A N 1
ATOM 1174 C CA . ALA A 1 137 ? 3.725 -18.060 -4.802 1.00 87.69 137 ALA A CA 1
ATOM 1175 C C . ALA A 1 137 ? 4.376 -17.412 -6.037 1.00 87.69 137 ALA A C 1
ATOM 1177 O O . ALA A 1 137 ? 4.542 -18.046 -7.076 1.00 87.69 137 ALA A O 1
ATOM 1178 N N . ALA A 1 138 ? 4.814 -16.156 -5.917 1.00 88.38 138 ALA A N 1
ATOM 1179 C CA . ALA A 1 138 ? 5.565 -15.447 -6.952 1.00 88.38 138 ALA A CA 1
ATOM 1180 C C . ALA A 1 138 ? 7.001 -15.970 -7.148 1.00 88.38 138 ALA A C 1
ATOM 1182 O O . ALA A 1 138 ? 7.664 -15.585 -8.120 1.00 88.38 138 ALA A O 1
ATOM 1183 N N . GLY A 1 139 ? 7.490 -16.837 -6.255 1.00 85.94 139 GLY A N 1
ATOM 1184 C CA . GLY A 1 139 ? 8.864 -17.330 -6.254 1.00 85.94 139 GLY A CA 1
ATOM 1185 C C . GLY A 1 139 ? 9.880 -16.221 -5.984 1.00 85.94 139 GLY A C 1
ATOM 1186 O O . GLY A 1 139 ? 10.979 -16.253 -6.536 1.00 85.94 139 GLY A O 1
ATOM 1187 N N . ILE A 1 140 ? 9.503 -15.207 -5.198 1.00 82.50 140 ILE A N 1
ATOM 1188 C CA . ILE A 1 140 ? 10.386 -14.099 -4.824 1.00 82.50 140 ILE A CA 1
ATOM 1189 C C . ILE A 1 140 ? 11.217 -14.562 -3.611 1.00 82.50 140 ILE A C 1
ATOM 1191 O O . ILE A 1 140 ? 10.637 -14.825 -2.558 1.00 82.50 140 ILE A O 1
ATOM 1195 N N . PRO A 1 141 ? 12.554 -14.705 -3.722 1.00 65.06 141 PRO A N 1
ATOM 1196 C CA . PRO A 1 141 ? 13.365 -15.322 -2.669 1.00 65.06 141 PRO A CA 1
ATOM 1197 C C . PRO A 1 141 ? 13.352 -14.553 -1.337 1.00 65.06 141 PRO A C 1
ATOM 1199 O O . PRO A 1 141 ? 13.332 -13.328 -1.315 1.00 65.06 141 PRO A O 1
ATOM 1202 N N . SER A 1 142 ? 13.467 -15.250 -0.205 1.00 54.16 142 SER A N 1
ATOM 1203 C CA . SER A 1 142 ? 13.531 -14.627 1.134 1.00 54.16 142 SER A CA 1
ATOM 1204 C C . SER A 1 142 ? 14.786 -13.766 1.352 1.00 54.16 142 SER A C 1
ATOM 1206 O O . SER A 1 142 ? 14.747 -12.741 2.027 1.00 54.16 142 SER A O 1
ATOM 1208 N N . HIS A 1 143 ? 15.898 -14.148 0.721 1.00 52.62 143 HIS A N 1
ATOM 1209 C CA . HIS A 1 143 ? 17.171 -13.418 0.697 1.00 52.62 143 HIS A CA 1
ATOM 1210 C C . HIS A 1 143 ? 17.221 -12.333 -0.389 1.00 52.62 143 HIS A C 1
ATOM 1212 O O . HIS A 1 143 ? 18.268 -11.719 -0.604 1.00 52.62 143 HIS A O 1
ATOM 1218 N N . PHE A 1 144 ? 16.096 -12.037 -1.050 1.00 59.59 144 PHE A N 1
ATOM 1219 C CA . PHE A 1 144 ? 15.903 -10.784 -1.783 1.00 59.59 144 PHE A CA 1
ATOM 1220 C C . PHE A 1 144 ? 15.752 -9.652 -0.750 1.00 59.59 144 PHE A C 1
ATOM 1222 O O . PHE A 1 144 ? 14.692 -9.053 -0.583 1.00 59.59 144 PHE A O 1
ATOM 1229 N N . SER A 1 145 ? 16.819 -9.430 0.027 1.00 38.75 145 SER A N 1
ATOM 1230 C CA . SER A 1 145 ? 16.840 -8.583 1.212 1.00 38.75 145 SER A CA 1
ATOM 1231 C C . SER A 1 145 ? 16.499 -7.146 0.826 1.00 38.75 145 SER A C 1
ATOM 1233 O O . SER A 1 145 ? 17.345 -6.415 0.307 1.00 38.75 145 SER A O 1
ATOM 1235 N N . GLY A 1 146 ? 15.233 -6.809 1.084 1.00 57.81 146 GLY A N 1
ATOM 1236 C CA . GLY A 1 146 ? 14.613 -5.492 1.048 1.00 57.81 146 GLY A CA 1
ATOM 1237 C C . GLY A 1 146 ? 14.503 -4.887 -0.336 1.00 57.81 146 GLY A C 1
ATOM 1238 O O . GLY A 1 146 ? 15.394 -4.125 -0.672 1.00 57.81 146 GLY A O 1
ATOM 1239 N N . LYS A 1 147 ? 13.412 -5.171 -1.070 1.00 73.56 147 LYS A N 1
ATOM 1240 C CA . LYS A 1 147 ? 12.902 -4.335 -2.184 1.00 73.56 147 LYS A CA 1
ATOM 1241 C C . LYS A 1 147 ? 11.396 -4.505 -2.481 1.00 73.56 147 LYS A C 1
ATOM 1243 O O . LYS A 1 147 ? 10.861 -3.746 -3.277 1.00 73.56 147 LYS A O 1
ATOM 1248 N N . VAL A 1 148 ? 10.700 -5.466 -1.865 1.00 86.44 148 VAL A N 1
ATOM 1249 C CA . VAL A 1 148 ? 9.230 -5.446 -1.758 1.00 86.44 148 VAL A CA 1
ATOM 1250 C C . VAL A 1 148 ? 8.893 -5.358 -0.281 1.00 86.44 148 VAL A C 1
ATOM 1252 O O . VAL A 1 148 ? 9.354 -6.198 0.490 1.00 86.44 148 VAL A O 1
ATOM 1255 N N . GLU A 1 149 ? 8.154 -4.332 0.119 1.00 88.12 149 GLU A N 1
ATOM 1256 C CA . GLU A 1 149 ? 7.754 -4.129 1.507 1.00 88.12 149 GLU A CA 1
ATOM 1257 C C . GLU A 1 149 ? 6.236 -4.176 1.642 1.00 88.12 149 GLU A C 1
ATOM 1259 O O . GLU A 1 149 ? 5.504 -3.587 0.843 1.00 88.12 149 GLU A O 1
ATOM 1264 N N . TYR A 1 150 ? 5.754 -4.830 2.697 1.00 86.12 150 TYR A N 1
ATOM 1265 C CA . TYR A 1 150 ? 4.348 -4.743 3.050 1.00 86.12 150 TYR A CA 1
ATOM 1266 C C . TYR A 1 150 ? 4.046 -3.358 3.617 1.00 86.12 150 TYR A C 1
ATOM 1268 O O . TYR A 1 150 ? 4.653 -2.903 4.593 1.00 86.12 150 TYR A O 1
ATOM 1276 N N . ARG A 1 151 ? 3.049 -2.702 3.031 1.00 83.56 151 ARG A N 1
ATOM 1277 C CA . ARG A 1 151 ? 2.519 -1.424 3.491 1.00 83.56 151 ARG A CA 1
ATOM 1278 C C . ARG A 1 151 ? 0.979 -1.455 3.446 1.00 83.56 151 ARG A C 1
ATOM 1280 O O . ARG A 1 151 ? 0.397 -2.231 2.696 1.00 83.56 151 ARG A O 1
ATOM 1287 N N . PRO A 1 152 ? 0.289 -0.579 4.191 1.00 66.38 152 PRO A N 1
ATOM 1288 C CA . PRO A 1 152 ? 0.832 0.274 5.238 1.00 66.38 152 PRO A CA 1
ATOM 1289 C C . PRO A 1 152 ? 1.039 -0.480 6.564 1.00 66.38 152 PRO A C 1
ATOM 1291 O O . PRO A 1 152 ? 0.294 -1.394 6.904 1.00 66.38 152 PRO A O 1
ATOM 1294 N N . PHE A 1 153 ? 1.991 -0.006 7.369 1.00 69.12 153 PHE A N 1
ATOM 1295 C CA . PHE A 1 153 ? 2.164 -0.373 8.781 1.00 69.12 153 PHE A CA 1
ATOM 1296 C C . PHE A 1 153 ? 1.982 0.865 9.677 1.00 69.12 153 PHE A C 1
ATOM 1298 O O . PHE A 1 153 ? 1.921 2.005 9.207 1.00 69.12 153 PHE A O 1
ATOM 1305 N N . ALA A 1 154 ? 1.911 0.674 10.997 1.00 63.66 154 ALA A N 1
ATOM 1306 C CA . ALA A 1 154 ? 1.781 1.784 11.950 1.00 63.66 154 ALA A CA 1
ATOM 1307 C C . ALA A 1 154 ? 3.016 2.713 11.985 1.00 63.66 154 ALA A C 1
ATOM 1309 O O . ALA A 1 154 ? 2.911 3.893 12.334 1.00 63.66 154 ALA A O 1
ATOM 1310 N N . THR A 1 155 ? 4.193 2.190 11.647 1.00 66.38 155 THR A N 1
ATOM 1311 C CA . THR A 1 155 ? 5.480 2.911 11.628 1.00 66.38 155 THR A CA 1
ATOM 1312 C C . THR A 1 155 ? 5.898 3.332 10.223 1.00 66.38 155 THR A C 1
ATOM 1314 O O . THR A 1 155 ? 6.748 4.205 10.067 1.00 66.38 155 THR A O 1
ATOM 1317 N N . GLN A 1 156 ? 5.269 2.754 9.204 1.00 72.62 156 GLN A N 1
ATOM 1318 C CA . GLN A 1 156 ? 5.713 2.792 7.823 1.00 72.62 156 GLN A CA 1
ATOM 1319 C C . GLN A 1 156 ? 4.535 3.147 6.911 1.00 72.62 156 GLN A C 1
ATOM 1321 O O . GLN A 1 156 ? 3.644 2.338 6.651 1.00 72.62 156 GLN A O 1
ATOM 1326 N N . GLY A 1 157 ? 4.509 4.405 6.469 1.00 79.50 157 GLY A N 1
ATOM 1327 C CA . GLY A 1 157 ? 3.434 4.931 5.636 1.00 79.50 157 GLY A CA 1
ATOM 1328 C C . GLY A 1 157 ? 3.592 4.555 4.164 1.00 79.50 157 GLY A C 1
ATOM 1329 O O . GLY A 1 157 ? 4.696 4.277 3.708 1.00 79.50 157 GLY A O 1
ATOM 1330 N N . VAL A 1 158 ? 2.493 4.594 3.420 1.00 88.75 158 VAL A N 1
ATOM 1331 C CA . VAL A 1 158 ? 2.465 4.435 1.962 1.00 88.75 158 VAL A CA 1
ATOM 1332 C C . VAL A 1 158 ? 2.042 5.748 1.328 1.00 88.75 158 VAL A C 1
ATOM 1334 O O . VAL A 1 158 ? 1.117 6.413 1.800 1.00 88.75 158 VAL A O 1
ATOM 1337 N N . LYS A 1 159 ? 2.739 6.166 0.278 1.00 92.88 159 LYS A N 1
ATOM 1338 C CA . LYS A 1 159 ? 2.363 7.359 -0.480 1.00 92.88 159 LYS A CA 1
ATOM 1339 C C . LYS A 1 159 ? 1.081 7.092 -1.277 1.00 92.88 159 LYS A C 1
ATOM 1341 O O . LYS A 1 159 ? 0.967 6.054 -1.911 1.00 92.88 159 LYS A O 1
ATOM 1346 N N . LEU A 1 160 ? 0.164 8.057 -1.288 1.00 95.38 160 LEU A N 1
ATOM 1347 C CA . LEU A 1 160 ? -1.048 7.996 -2.104 1.00 95.38 160 LEU A CA 1
ATOM 1348 C C . LEU A 1 160 ? -0.724 8.197 -3.603 1.00 95.38 160 LEU A C 1
ATOM 1350 O O . LEU A 1 160 ? 0.153 9.012 -3.929 1.00 95.38 160 LEU A O 1
ATOM 1354 N N . PRO A 1 161 ? -1.426 7.501 -4.517 1.00 96.50 161 PRO A N 1
ATOM 1355 C CA . PRO A 1 161 ? -1.292 7.713 -5.958 1.00 96.50 161 PRO A CA 1
ATOM 1356 C C . PRO A 1 161 ? -1.920 9.048 -6.378 1.00 96.50 161 PRO A C 1
ATOM 1358 O O . PRO A 1 161 ? -2.585 9.709 -5.588 1.00 96.50 161 PRO A O 1
ATOM 1361 N N . LEU A 1 162 ? -1.759 9.433 -7.647 1.00 97.38 162 LEU A N 1
ATOM 1362 C CA . LEU A 1 162 ? -2.310 10.659 -8.255 1.00 97.38 162 LEU A CA 1
ATOM 1363 C C . LEU A 1 162 ? -1.647 11.976 -7.806 1.00 97.38 162 LEU A C 1
ATOM 1365 O O . LEU A 1 162 ? -2.048 13.064 -8.234 1.00 97.38 162 LEU A O 1
ATOM 1369 N N . GLY A 1 163 ? -0.602 11.891 -6.983 1.00 96.12 163 GLY A N 1
ATOM 1370 C CA . GLY A 1 163 ? 0.272 13.010 -6.646 1.00 96.12 163 GLY A CA 1
ATOM 1371 C C . GLY A 1 163 ? 1.440 13.195 -7.612 1.00 96.12 163 GLY A C 1
ATOM 1372 O O . GLY A 1 163 ? 1.610 12.471 -8.592 1.00 96.12 163 GLY A O 1
ATOM 1373 N N . THR A 1 164 ? 2.306 14.149 -7.281 1.00 96.88 164 THR A N 1
ATOM 1374 C CA . THR A 1 164 ? 3.577 14.380 -7.983 1.00 96.88 164 THR A CA 1
ATOM 1375 C C . THR A 1 164 ? 4.734 14.106 -7.031 1.00 96.88 164 THR A C 1
ATOM 1377 O O . THR A 1 164 ? 4.808 14.711 -5.958 1.00 96.88 164 THR A O 1
ATOM 1380 N N . HIS A 1 165 ? 5.659 13.218 -7.389 1.00 96.06 165 HIS A N 1
ATOM 1381 C CA . HIS A 1 165 ? 6.835 12.952 -6.565 1.00 96.06 165 HIS A CA 1
ATOM 1382 C C . HIS A 1 165 ? 7.710 14.212 -6.483 1.00 96.06 165 HIS A C 1
ATOM 1384 O O . HIS A 1 165 ? 8.260 14.678 -7.477 1.00 96.06 165 HIS A O 1
ATOM 1390 N N . GLN A 1 166 ? 7.855 14.776 -5.287 1.00 95.81 166 GLN A N 1
ATOM 1391 C CA . GLN A 1 166 ? 8.380 16.134 -5.095 1.00 95.81 166 GLN A CA 1
ATOM 1392 C C . GLN A 1 166 ? 9.905 16.250 -5.250 1.00 95.81 166 GLN A C 1
ATOM 1394 O O . GLN A 1 166 ? 10.440 17.359 -5.294 1.00 95.81 166 GLN A O 1
ATOM 1399 N N . GLY A 1 167 ? 10.611 15.117 -5.321 1.00 94.12 167 GLY A N 1
ATOM 1400 C CA . GLY A 1 167 ? 12.040 15.075 -5.637 1.00 94.12 167 GLY A CA 1
ATOM 1401 C C . GLY A 1 167 ? 12.345 14.956 -7.134 1.00 94.12 167 GLY A C 1
ATOM 1402 O O . GLY A 1 167 ? 13.383 15.429 -7.571 1.00 94.12 167 GLY A O 1
ATOM 1403 N N . THR A 1 168 ? 11.459 14.336 -7.923 1.00 95.00 168 THR A N 1
ATOM 1404 C CA . THR A 1 168 ? 11.685 14.074 -9.364 1.00 95.00 168 THR A CA 1
ATOM 1405 C C . THR A 1 168 ? 10.782 14.900 -10.272 1.00 95.00 168 THR A C 1
ATOM 1407 O O . THR A 1 168 ? 11.083 15.046 -11.446 1.00 95.00 168 THR A O 1
ATOM 1410 N N . GLY A 1 169 ? 9.666 15.422 -9.758 1.00 95.62 169 GLY A N 1
ATOM 1411 C CA . GLY A 1 169 ? 8.628 16.079 -10.552 1.00 95.62 169 GLY A CA 1
ATOM 1412 C C . GLY A 1 169 ? 7.710 15.113 -11.307 1.00 95.62 169 GLY A C 1
ATOM 1413 O O . GLY A 1 169 ? 6.753 15.561 -11.933 1.00 95.62 169 GLY A O 1
ATOM 1414 N N . ASN A 1 170 ? 7.948 13.800 -11.229 1.00 96.12 170 ASN A N 1
ATOM 1415 C CA . ASN A 1 170 ? 7.164 12.812 -11.965 1.00 96.12 170 ASN A CA 1
ATOM 1416 C C . ASN A 1 170 ? 5.782 12.601 -11.340 1.00 96.12 170 ASN A C 1
ATOM 1418 O O . ASN A 1 170 ? 5.633 12.525 -10.115 1.00 96.12 170 ASN A O 1
ATOM 1422 N N . PHE A 1 171 ? 4.776 12.439 -12.193 1.00 97.00 171 PHE A N 1
ATOM 1423 C CA . PHE A 1 171 ? 3.435 12.050 -11.779 1.00 97.00 171 PHE A CA 1
ATOM 1424 C C . PHE A 1 171 ? 3.418 10.596 -11.282 1.00 97.00 171 PHE A C 1
ATOM 1426 O O . PHE A 1 171 ? 4.008 9.710 -11.900 1.00 97.00 171 PHE A O 1
ATOM 1433 N N . CYS A 1 172 ? 2.759 10.358 -10.149 1.00 96.88 172 CYS A N 1
ATOM 1434 C CA . CYS A 1 172 ? 2.578 9.030 -9.559 1.00 96.88 172 CYS A CA 1
ATOM 1435 C C . CYS A 1 172 ? 1.247 8.439 -10.054 1.00 96.88 172 CYS A C 1
ATOM 1437 O O . CYS A 1 172 ? 0.269 8.399 -9.307 1.00 96.88 172 CYS A O 1
ATOM 1439 N N . GLY A 1 173 ? 1.187 8.103 -11.344 1.00 97.44 173 GLY A N 1
ATOM 1440 C CA . GLY A 1 173 ? -0.014 7.595 -12.016 1.00 97.44 173 GLY A CA 1
ATOM 1441 C C . GLY A 1 173 ? -0.188 6.081 -11.905 1.00 97.44 173 GLY A C 1
ATOM 1442 O O . GLY A 1 173 ? 0.743 5.363 -11.529 1.00 97.44 173 GLY A O 1
ATOM 1443 N N . PHE A 1 174 ? -1.378 5.601 -12.264 1.00 98.25 174 PHE A N 1
ATOM 1444 C CA . PHE A 1 174 ? -1.651 4.167 -12.383 1.00 98.25 174 PHE A CA 1
ATOM 1445 C C . PHE A 1 174 ? -0.953 3.570 -13.609 1.00 98.25 174 PHE A C 1
ATOM 1447 O O . PHE A 1 174 ? -0.563 4.281 -14.531 1.00 98.25 174 PHE A O 1
ATOM 1454 N N . CYS A 1 175 ? -0.745 2.262 -13.594 1.00 96.31 175 CYS A N 1
ATOM 1455 C CA . CYS A 1 175 ? -0.075 1.489 -14.631 1.00 96.31 175 CYS A CA 1
ATOM 1456 C C . CYS A 1 175 ? -0.914 0.249 -14.947 1.00 96.31 175 CYS A C 1
ATOM 1458 O O . CYS A 1 175 ? -1.595 -0.272 -14.068 1.00 96.31 175 CYS A O 1
ATOM 1460 N N . SER A 1 176 ? -0.827 -0.258 -16.178 1.00 89.88 176 SER A N 1
ATOM 1461 C CA . SER A 1 176 ? -1.415 -1.555 -16.533 1.00 89.88 176 SER A CA 1
ATOM 1462 C C . SER A 1 176 ? -0.322 -2.579 -16.812 1.00 89.88 176 SER A C 1
ATOM 1464 O O . SER A 1 176 ? 0.647 -2.290 -17.511 1.00 89.88 176 SER A O 1
ATOM 1466 N N . LEU A 1 177 ? -0.485 -3.806 -16.325 1.00 90.00 177 LEU A N 1
ATOM 1467 C CA . LEU A 1 177 ? 0.422 -4.894 -16.694 1.00 90.00 177 LEU A CA 1
ATOM 1468 C C . LEU A 1 177 ? 0.317 -5.228 -18.186 1.00 90.00 177 LEU A C 1
ATOM 1470 O O . LEU A 1 177 ? 1.329 -5.488 -18.830 1.00 90.00 177 LEU A O 1
ATOM 1474 N N . SER A 1 178 ? -0.878 -5.129 -18.775 1.00 89.38 178 SER A N 1
ATOM 1475 C CA . SER A 1 178 ? -1.101 -5.471 -20.187 1.00 89.38 178 SER A CA 1
ATOM 1476 C C . SER A 1 178 ? -0.375 -4.556 -21.177 1.00 89.38 178 SER A C 1
ATOM 1478 O O . SER A 1 178 ? -0.218 -4.920 -22.339 1.00 89.38 178 SER A O 1
ATOM 1480 N N . ASN A 1 179 ? 0.077 -3.376 -20.740 1.00 91.06 179 ASN A N 1
ATOM 1481 C CA . ASN A 1 179 ? 0.730 -2.386 -21.596 1.00 91.06 179 ASN A CA 1
ATOM 1482 C C . ASN A 1 179 ? 2.182 -2.093 -21.198 1.00 91.06 179 ASN A C 1
ATOM 1484 O O . ASN A 1 179 ? 2.688 -1.003 -21.471 1.00 91.06 179 ASN A O 1
ATOM 1488 N N . GLY A 1 180 ? 2.860 -3.041 -20.550 1.00 92.06 180 GLY A N 1
ATOM 1489 C CA . GLY A 1 180 ? 4.267 -2.850 -20.215 1.00 92.06 180 GLY A CA 1
ATOM 1490 C C . GLY A 1 180 ? 4.500 -2.033 -18.938 1.00 92.06 180 GLY A C 1
ATOM 1491 O O . GLY A 1 180 ? 5.603 -1.514 -18.770 1.00 92.06 180 GLY A O 1
ATOM 1492 N N . LEU A 1 181 ? 3.489 -1.874 -18.069 1.00 94.81 181 LEU A N 1
ATOM 1493 C CA . LEU A 1 181 ? 3.493 -0.934 -16.938 1.00 94.81 181 LEU A CA 1
ATOM 1494 C C . LEU A 1 181 ? 3.678 0.526 -17.381 1.00 94.81 181 LEU A C 1
ATOM 1496 O O . LEU A 1 181 ? 4.359 1.313 -16.714 1.00 94.81 181 LEU A O 1
ATOM 1500 N N . ARG A 1 182 ? 3.061 0.910 -18.508 1.00 94.62 182 ARG A N 1
ATOM 1501 C CA . ARG A 1 182 ? 3.016 2.314 -18.930 1.00 94.62 182 ARG A CA 1
ATOM 1502 C C . ARG A 1 182 ? 2.259 3.118 -17.879 1.00 94.62 182 ARG A C 1
ATOM 1504 O O . ARG A 1 182 ? 1.103 2.819 -17.582 1.00 94.62 182 ARG A O 1
ATOM 1511 N N . VAL A 1 183 ? 2.889 4.186 -17.397 1.00 96.06 183 VAL A N 1
ATOM 1512 C CA . VAL A 1 183 ? 2.236 5.156 -16.517 1.00 96.06 183 VAL A CA 1
ATOM 1513 C C . VAL A 1 183 ? 1.149 5.885 -17.309 1.00 96.06 183 VAL A C 1
ATOM 1515 O O . VAL A 1 183 ? 1.422 6.536 -18.322 1.00 96.06 183 VAL A O 1
ATOM 1518 N N . MET A 1 184 ? -0.088 5.734 -16.854 1.00 97.19 184 MET A N 1
ATOM 1519 C CA . MET A 1 184 ? -1.251 6.474 -17.320 1.00 97.19 184 MET A CA 1
ATOM 1520 C C . MET A 1 184 ? -1.051 7.967 -17.058 1.00 97.19 184 MET A C 1
ATOM 1522 O O . MET A 1 184 ? -0.485 8.366 -16.033 1.00 97.19 184 MET A O 1
ATOM 1526 N N . ASP A 1 185 ? -1.540 8.809 -17.963 1.00 95.81 185 ASP A N 1
ATOM 1527 C CA . ASP A 1 185 ? -1.556 10.244 -17.720 1.00 95.81 185 ASP A CA 1
ATOM 1528 C C . ASP A 1 185 ? -2.529 10.608 -16.582 1.00 95.81 185 ASP A C 1
ATOM 1530 O O . ASP A 1 185 ? -3.150 9.757 -15.934 1.00 95.81 185 ASP A O 1
ATOM 1534 N N . ARG A 1 186 ? -2.632 11.903 -16.284 1.00 95.06 186 ARG A N 1
ATOM 1535 C CA . ARG A 1 186 ? -3.452 12.387 -15.175 1.00 95.06 186 ARG A CA 1
ATOM 1536 C C . ARG A 1 186 ? -4.947 12.123 -15.380 1.00 95.06 186 ARG A C 1
ATOM 1538 O O . ARG A 1 186 ? -5.608 11.732 -14.424 1.00 95.06 186 ARG A O 1
ATOM 1545 N N . ASN A 1 187 ? -5.477 12.334 -16.581 1.00 94.69 187 ASN A N 1
ATOM 1546 C CA . ASN A 1 187 ? -6.897 12.127 -16.871 1.00 94.69 187 ASN A CA 1
ATOM 1547 C C . ASN A 1 187 ? -7.235 10.632 -16.864 1.00 94.69 187 ASN A C 1
ATOM 1549 O O . ASN A 1 187 ? -8.228 10.227 -16.254 1.00 94.69 187 ASN A O 1
ATOM 1553 N N . GLU A 1 188 ? -6.378 9.825 -17.495 1.00 96.56 188 GLU A N 1
ATOM 1554 C CA . GLU A 1 188 ? -6.479 8.364 -17.507 1.00 96.56 188 GLU A CA 1
ATOM 1555 C C . GLU A 1 188 ? -6.463 7.813 -16.074 1.00 96.56 188 GLU A C 1
ATOM 1557 O O . GLU A 1 188 ? -7.387 7.113 -15.667 1.00 96.56 188 GLU A O 1
ATOM 1562 N N . SER A 1 189 ? -5.469 8.207 -15.269 1.00 97.81 189 SER A N 1
ATOM 1563 C CA . SER A 1 189 ? -5.321 7.727 -13.891 1.00 97.81 189 SER A CA 1
ATOM 1564 C C . SER A 1 189 ? -6.482 8.141 -12.987 1.00 97.81 189 SER A C 1
ATOM 1566 O O . SER A 1 189 ? -6.860 7.379 -12.105 1.00 97.81 189 SER A O 1
ATOM 1568 N N . PHE A 1 190 ? -7.039 9.345 -13.163 1.00 97.44 190 PHE A N 1
ATOM 1569 C CA . PHE A 1 190 ? -8.167 9.808 -12.345 1.00 97.44 190 PHE A CA 1
ATOM 1570 C C . PHE A 1 190 ? -9.442 9.029 -12.681 1.00 97.44 190 PHE A C 1
ATOM 1572 O O . PHE A 1 190 ? -10.179 8.652 -11.773 1.00 97.44 190 PHE A O 1
ATOM 1579 N N . SER A 1 191 ? -9.675 8.755 -13.966 1.00 97.19 191 SER A N 1
ATOM 1580 C CA . SER A 1 191 ? -10.816 7.950 -14.413 1.00 97.19 191 SER A CA 1
ATOM 1581 C C . SER A 1 191 ? -10.685 6.514 -13.908 1.00 97.19 191 SER A C 1
ATOM 1583 O O . SER A 1 191 ? -11.578 6.028 -13.220 1.00 97.19 191 SER A O 1
ATOM 1585 N N . TYR A 1 192 ? -9.512 5.909 -14.112 1.00 97.69 192 TYR A N 1
ATOM 1586 C CA . TYR A 1 192 ? -9.181 4.573 -13.620 1.00 97.69 192 TYR A CA 1
ATOM 1587 C C . TYR A 1 192 ? -9.347 4.450 -12.097 1.00 97.69 192 TYR A C 1
ATOM 1589 O O . TYR A 1 192 ? -9.907 3.481 -11.598 1.00 97.69 192 TYR A O 1
ATOM 1597 N N . PHE A 1 193 ? -8.930 5.466 -11.335 1.00 98.25 193 PHE A N 1
ATOM 1598 C CA . PHE A 1 193 ? -9.063 5.475 -9.877 1.00 98.25 193 PHE A CA 1
ATOM 1599 C C . PHE A 1 193 ? -10.515 5.400 -9.383 1.00 98.25 193 PHE A C 1
ATOM 1601 O O . PHE A 1 193 ? -10.798 4.785 -8.353 1.00 98.25 193 PHE A O 1
ATOM 1608 N N . LEU A 1 194 ? -11.446 6.044 -10.091 1.00 98.00 194 LEU A N 1
ATOM 1609 C CA . LEU A 1 194 ? -12.865 6.016 -9.725 1.00 98.00 194 LEU A CA 1
ATOM 1610 C C . LEU A 1 194 ? -13.494 4.640 -9.969 1.00 98.00 194 LEU A C 1
ATOM 1612 O O . LEU A 1 194 ? -14.414 4.270 -9.237 1.00 98.00 194 LEU A O 1
ATOM 1616 N N . GLU A 1 195 ? -12.962 3.894 -10.935 1.00 97.69 195 GLU A N 1
ATOM 1617 C CA . GLU A 1 195 ? -13.379 2.538 -11.310 1.00 97.69 195 GLU A CA 1
ATOM 1618 C C . GLU A 1 195 ? -12.783 1.450 -10.407 1.00 97.69 195 GLU A C 1
ATOM 1620 O O . GLU A 1 195 ? -13.167 0.293 -10.517 1.00 97.69 195 GLU A O 1
ATOM 1625 N N . ILE A 1 196 ? -11.877 1.794 -9.482 1.00 98.25 196 ILE A N 1
ATOM 1626 C CA . ILE A 1 196 ? -11.305 0.827 -8.539 1.00 98.25 196 ILE A CA 1
ATOM 1627 C C . ILE A 1 196 ? -12.403 0.155 -7.710 1.00 98.25 196 ILE A C 1
ATOM 1629 O O . ILE A 1 196 ? -13.212 0.818 -7.050 1.00 98.25 196 ILE A O 1
ATOM 1633 N N . GLU A 1 197 ? -12.367 -1.167 -7.670 1.00 97.69 197 GLU A N 1
ATOM 1634 C CA . GLU A 1 197 ? -13.274 -2.024 -6.925 1.00 97.69 197 GLU A CA 1
ATOM 1635 C C . GLU A 1 197 ? -12.569 -2.617 -5.707 1.00 97.69 197 GLU A C 1
ATOM 1637 O O . GLU A 1 197 ? -11.342 -2.719 -5.638 1.00 97.69 197 GLU A O 1
ATOM 1642 N N . LYS A 1 198 ? -13.371 -2.969 -4.705 1.00 97.62 198 LYS A N 1
ATOM 1643 C CA . LYS A 1 198 ? -12.891 -3.646 -3.505 1.00 97.62 198 LYS A CA 1
ATOM 1644 C C . LYS A 1 198 ? -13.089 -5.145 -3.669 1.00 97.62 198 LYS A C 1
ATOM 1646 O O . LYS A 1 198 ? -14.104 -5.586 -4.196 1.00 97.62 198 LYS A O 1
ATOM 1651 N N . ILE A 1 199 ? -12.133 -5.906 -3.172 1.00 96.69 199 ILE A N 1
ATOM 1652 C CA . ILE A 1 199 ? -12.174 -7.357 -3.088 1.00 96.69 199 ILE A CA 1
ATOM 1653 C C . ILE A 1 199 ? -13.039 -7.752 -1.892 1.00 96.69 199 ILE A C 1
ATOM 1655 O O . ILE A 1 199 ? -12.952 -7.139 -0.824 1.00 96.69 199 ILE A O 1
ATOM 1659 N N . ASP A 1 200 ? -13.840 -8.800 -2.078 1.00 95.06 200 ASP A N 1
ATOM 1660 C CA . ASP A 1 200 ? -14.493 -9.501 -0.976 1.00 95.06 200 ASP A CA 1
ATOM 1661 C C . ASP A 1 200 ? -13.432 -10.096 -0.048 1.00 95.06 200 ASP A C 1
ATOM 1663 O O . ASP A 1 200 ? -12.658 -10.981 -0.424 1.00 95.06 200 ASP A O 1
ATOM 1667 N N . THR A 1 201 ? -13.415 -9.586 1.176 1.00 92.19 201 THR A N 1
ATOM 1668 C CA . THR A 1 201 ? -12.486 -9.965 2.235 1.00 92.19 201 THR A CA 1
ATOM 1669 C C . THR A 1 201 ? -12.403 -11.478 2.454 1.00 92.19 201 THR A C 1
ATOM 1671 O O . THR A 1 201 ? -11.309 -11.988 2.711 1.00 92.19 201 THR A O 1
ATOM 1674 N N . GLU A 1 202 ? -13.510 -12.213 2.310 1.00 91.62 202 GLU A N 1
ATOM 1675 C CA . GLU A 1 202 ? -13.521 -13.665 2.532 1.00 91.62 202 GLU A CA 1
ATOM 1676 C C . GLU A 1 202 ? -12.613 -14.405 1.546 1.00 91.62 202 GLU A C 1
ATOM 1678 O O . GLU A 1 202 ? -11.981 -15.388 1.923 1.00 91.62 202 GLU A O 1
ATOM 1683 N N . ARG A 1 203 ? -12.448 -13.888 0.320 1.00 92.50 203 ARG A N 1
ATOM 1684 C CA . ARG A 1 203 ? -11.534 -14.472 -0.675 1.00 92.50 203 ARG A CA 1
ATOM 1685 C C . ARG A 1 203 ? -10.073 -14.404 -0.240 1.00 92.50 203 ARG A C 1
ATOM 1687 O O . ARG A 1 203 ? -9.289 -15.270 -0.601 1.00 92.50 203 ARG A O 1
ATOM 1694 N N . ILE A 1 204 ? -9.698 -13.359 0.497 1.00 90.75 204 ILE A N 1
ATOM 1695 C CA . ILE A 1 204 ? -8.339 -13.202 1.029 1.00 90.75 204 ILE A CA 1
ATOM 1696 C C . ILE A 1 204 ? -8.153 -14.109 2.244 1.00 90.75 204 ILE A C 1
ATOM 1698 O O . ILE A 1 204 ? -7.138 -14.791 2.354 1.00 90.75 204 ILE A O 1
ATOM 1702 N N . LEU A 1 205 ? -9.135 -14.138 3.148 1.00 86.12 205 LEU A N 1
ATOM 1703 C CA . LEU A 1 205 ? -9.060 -14.944 4.366 1.00 86.12 205 LEU A CA 1
ATOM 1704 C C . LEU A 1 205 ? -9.068 -16.447 4.073 1.00 86.12 205 LEU A C 1
ATOM 1706 O O . LEU A 1 205 ? -8.325 -17.173 4.728 1.00 86.12 205 LEU A O 1
ATOM 1710 N N . SER A 1 206 ? -9.842 -16.910 3.086 1.00 88.19 206 SER A N 1
ATOM 1711 C CA . SER A 1 206 ? -9.877 -18.327 2.708 1.00 88.19 206 SER A CA 1
ATOM 1712 C C . SER A 1 206 ? -8.515 -18.821 2.228 1.00 88.19 206 SER A C 1
ATOM 1714 O O . SER A 1 206 ? -8.084 -19.885 2.645 1.00 88.19 206 SER A O 1
ATOM 1716 N N . ILE A 1 207 ? -7.800 -18.017 1.434 1.00 86.75 207 ILE A N 1
ATOM 1717 C CA . ILE A 1 207 ? -6.452 -18.349 0.948 1.00 86.75 207 ILE A CA 1
ATOM 1718 C C . ILE A 1 207 ? -5.477 -18.526 2.118 1.00 86.75 207 ILE A C 1
ATOM 1720 O O . ILE A 1 207 ? -4.695 -19.470 2.131 1.00 86.75 207 ILE A O 1
ATOM 1724 N N . VAL A 1 208 ? -5.544 -17.638 3.114 1.00 79.38 208 VAL A N 1
ATOM 1725 C CA . VAL A 1 208 ? -4.675 -17.710 4.298 1.00 79.38 208 VAL A CA 1
ATOM 1726 C C . VAL A 1 208 ? -5.010 -18.927 5.168 1.00 79.38 208 VAL A C 1
ATOM 1728 O O . VAL A 1 208 ? -4.109 -19.600 5.652 1.00 79.38 208 VAL A O 1
ATOM 1731 N N . VAL A 1 209 ? -6.297 -19.234 5.357 1.00 75.19 209 VAL A N 1
ATOM 1732 C CA . VAL A 1 209 ? -6.731 -20.412 6.129 1.00 75.19 209 VAL A CA 1
ATOM 1733 C C . VAL A 1 209 ? -6.350 -21.714 5.424 1.00 75.19 209 VAL A C 1
ATOM 1735 O O . VAL A 1 209 ? -5.904 -22.656 6.078 1.00 75.19 209 VAL A O 1
ATOM 1738 N N . ASP A 1 210 ? -6.504 -21.773 4.102 1.00 69.69 210 ASP A N 1
ATOM 1739 C CA . ASP A 1 210 ? -6.105 -22.933 3.310 1.00 69.69 210 ASP A CA 1
ATOM 1740 C C . ASP A 1 210 ? -4.592 -23.154 3.390 1.00 69.69 210 ASP A C 1
ATOM 1742 O O . ASP A 1 210 ? -4.163 -24.297 3.539 1.00 69.69 210 ASP A O 1
ATOM 1746 N N . GLU A 1 211 ? -3.792 -22.084 3.373 1.00 64.12 211 GLU A N 1
ATOM 1747 C CA . GLU A 1 211 ? -2.347 -22.170 3.582 1.00 64.12 211 GLU A CA 1
ATOM 1748 C C . GLU A 1 211 ? -1.997 -22.685 4.982 1.00 64.12 211 GLU A C 1
ATOM 1750 O O . GLU A 1 211 ? -1.250 -23.656 5.073 1.00 64.12 211 GLU A O 1
ATOM 1755 N N . ASP A 1 212 ? -2.592 -22.126 6.047 1.00 60.31 212 ASP A N 1
ATOM 1756 C CA . ASP A 1 212 ? -2.414 -22.626 7.421 1.00 60.31 212 ASP A CA 1
ATOM 1757 C C . ASP A 1 212 ? -2.726 -24.141 7.471 1.00 60.31 212 ASP A C 1
ATOM 1759 O O . ASP A 1 212 ? -1.998 -24.929 8.073 1.00 60.31 212 ASP A O 1
ATOM 1763 N N . SER A 1 213 ? -3.794 -24.576 6.789 1.00 53.19 213 SER A N 1
ATOM 1764 C CA . SER A 1 213 ? -4.200 -25.985 6.732 1.00 53.19 213 SER A CA 1
ATOM 1765 C C . SER A 1 213 ? -3.278 -26.865 5.882 1.00 53.19 213 SER A C 1
ATOM 1767 O O . SER A 1 213 ? -3.081 -28.033 6.214 1.00 53.19 213 SER A O 1
ATOM 1769 N N . SER A 1 214 ? -2.710 -26.332 4.796 1.00 55.03 214 SER A N 1
ATOM 1770 C CA . SER A 1 214 ? -1.763 -27.042 3.937 1.00 55.03 214 SER A CA 1
ATOM 1771 C C . SER A 1 214 ? -0.431 -27.206 4.646 1.00 55.03 214 SER A C 1
ATOM 1773 O O . SER A 1 214 ? 0.085 -28.314 4.672 1.00 55.03 214 SER A O 1
ATOM 1775 N N . GLU A 1 215 ? 0.081 -26.154 5.289 1.00 56.16 215 GLU A N 1
ATOM 1776 C CA . GLU A 1 215 ? 1.288 -26.229 6.116 1.00 56.16 215 GLU A CA 1
ATOM 1777 C C . GLU A 1 215 ? 1.090 -27.233 7.265 1.00 56.16 215 GLU A C 1
ATOM 1779 O O . GLU A 1 215 ? 1.971 -28.053 7.518 1.00 56.16 215 GLU A O 1
ATOM 1784 N N . LEU A 1 216 ? -0.092 -27.258 7.901 1.00 37.59 216 LEU A N 1
ATOM 1785 C CA . LEU A 1 216 ? -0.443 -28.273 8.901 1.00 37.59 216 LEU A CA 1
ATOM 1786 C C . LEU A 1 216 ? -0.466 -29.693 8.316 1.00 37.59 216 LEU A C 1
ATOM 1788 O O . LEU A 1 216 ? 0.067 -30.600 8.945 1.00 37.59 216 LEU A O 1
ATOM 1792 N N . ARG A 1 217 ? -1.030 -29.899 7.119 1.00 45.72 217 ARG A N 1
ATOM 1793 C CA . ARG A 1 217 ? -1.063 -31.214 6.447 1.00 45.72 217 ARG A CA 1
ATOM 1794 C C . ARG A 1 217 ? 0.312 -31.668 5.975 1.00 45.72 217 ARG A C 1
ATOM 1796 O O . ARG A 1 217 ? 0.631 -32.846 6.089 1.00 45.72 217 ARG A O 1
ATOM 1803 N N . ASP A 1 218 ? 1.123 -30.762 5.446 1.00 42.62 218 ASP A N 1
ATOM 1804 C CA . ASP A 1 218 ? 2.488 -31.047 5.007 1.00 42.62 218 ASP A CA 1
ATOM 1805 C C . ASP A 1 218 ? 3.375 -31.359 6.215 1.00 42.62 218 ASP A C 1
ATOM 1807 O O . ASP A 1 218 ? 4.170 -32.298 6.171 1.00 42.62 218 ASP A O 1
ATOM 1811 N N . MET A 1 219 ? 3.158 -30.660 7.333 1.00 35.69 219 MET A N 1
ATOM 1812 C CA . MET A 1 219 ? 3.762 -30.979 8.621 1.00 35.69 219 MET A CA 1
ATOM 1813 C C . MET A 1 219 ? 3.267 -32.332 9.159 1.00 35.69 219 MET A C 1
ATOM 1815 O O . MET A 1 219 ? 4.091 -33.148 9.552 1.00 35.69 219 MET A O 1
ATOM 1819 N N . GLU A 1 220 ? 1.966 -32.637 9.121 1.00 35.53 220 GLU A N 1
ATOM 1820 C CA . GLU A 1 220 ? 1.406 -33.939 9.532 1.00 35.53 220 GLU A CA 1
ATOM 1821 C C . GLU A 1 220 ? 1.921 -35.104 8.669 1.00 35.53 220 GLU A C 1
ATOM 1823 O O . GLU A 1 220 ? 2.247 -36.169 9.197 1.00 35.53 220 GLU A O 1
ATOM 1828 N N . ASN A 1 221 ? 2.054 -34.908 7.354 1.00 40.28 221 ASN A N 1
ATOM 1829 C CA . ASN A 1 221 ? 2.605 -35.890 6.418 1.00 40.28 221 ASN A CA 1
ATOM 1830 C C . ASN A 1 221 ? 4.120 -36.079 6.609 1.00 40.28 221 ASN A C 1
ATOM 1832 O O . ASN A 1 221 ? 4.611 -37.211 6.557 1.00 40.28 221 ASN A O 1
ATOM 1836 N N . ALA A 1 222 ? 4.865 -35.003 6.876 1.00 36.81 222 ALA A N 1
ATOM 1837 C CA . ALA A 1 222 ? 6.283 -35.064 7.230 1.00 36.81 222 ALA A CA 1
ATOM 1838 C C . ALA A 1 222 ? 6.500 -35.782 8.577 1.00 36.81 222 ALA A C 1
ATOM 1840 O O . ALA A 1 222 ? 7.342 -36.675 8.664 1.00 36.81 222 ALA A O 1
ATOM 1841 N N . ILE A 1 223 ? 5.675 -35.482 9.590 1.00 34.00 223 ILE A N 1
ATOM 1842 C CA . ILE A 1 223 ? 5.664 -36.149 10.906 1.00 34.00 223 ILE A CA 1
ATOM 1843 C C . ILE A 1 223 ? 5.280 -37.631 10.780 1.00 34.00 223 ILE A C 1
ATOM 1845 O O . ILE A 1 223 ? 5.828 -38.477 11.483 1.00 34.00 223 ILE A O 1
ATOM 1849 N N . SER A 1 224 ? 4.362 -37.969 9.870 1.00 37.81 224 SER A N 1
ATOM 1850 C CA . SER A 1 224 ? 3.922 -39.354 9.647 1.00 37.81 224 SER A CA 1
ATOM 1851 C C . SER A 1 224 ? 4.940 -40.198 8.876 1.00 37.81 224 SER A C 1
ATOM 1853 O O . SER A 1 224 ? 4.872 -41.426 8.921 1.00 37.81 224 SER A O 1
ATOM 1855 N N . SER A 1 225 ? 5.873 -39.569 8.154 1.00 38.94 225 SER A N 1
ATOM 1856 C CA . SER A 1 225 ? 6.818 -40.264 7.274 1.00 38.94 225 SER A CA 1
ATOM 1857 C C . SER A 1 225 ? 8.256 -40.320 7.787 1.00 38.94 225 SER A C 1
ATOM 1859 O O . SER A 1 225 ? 8.998 -41.169 7.295 1.00 38.94 225 SER A O 1
ATOM 1861 N N . HIS A 1 226 ? 8.659 -39.543 8.799 1.00 29.03 226 HIS A N 1
ATOM 1862 C CA . HIS A 1 226 ? 9.972 -39.681 9.441 1.00 29.03 226 HIS A CA 1
ATOM 1863 C C . HIS A 1 226 ? 9.976 -39.266 10.921 1.00 29.03 226 HIS A C 1
ATOM 1865 O O . HIS A 1 226 ? 9.312 -38.321 11.334 1.00 29.03 226 HIS A O 1
ATOM 1871 N N . ASN A 1 227 ? 10.762 -40.004 11.712 1.00 31.80 227 ASN A N 1
ATOM 1872 C CA . ASN A 1 227 ? 11.023 -39.755 13.128 1.00 31.80 227 ASN A CA 1
ATOM 1873 C C . ASN A 1 227 ? 11.637 -38.360 13.370 1.00 31.80 227 ASN A C 1
ATOM 1875 O O . ASN A 1 227 ? 12.632 -38.023 12.737 1.00 31.80 227 ASN A O 1
ATOM 1879 N N . SER A 1 228 ? 11.101 -37.672 14.386 1.00 26.69 228 SER A N 1
ATOM 1880 C CA . SER A 1 228 ? 11.604 -36.477 15.094 1.00 26.69 228 SER A CA 1
ATOM 1881 C C . SER A 1 228 ? 11.741 -35.153 14.312 1.00 26.69 228 SER A C 1
ATOM 1883 O O . SER A 1 228 ? 12.256 -35.084 13.205 1.00 26.69 228 SER A O 1
ATOM 1885 N N . LEU A 1 229 ? 11.223 -34.101 14.960 1.00 34.22 229 LEU A N 1
ATOM 1886 C CA . LEU A 1 229 ? 10.823 -32.773 14.466 1.00 34.22 229 LEU A CA 1
ATOM 1887 C C . LEU A 1 229 ? 11.981 -31.842 14.060 1.00 34.22 229 LEU A C 1
ATOM 1889 O O . LEU A 1 229 ? 13.033 -31.876 14.680 1.00 34.22 229 LEU A O 1
ATOM 1893 N N . ILE A 1 230 ? 11.717 -30.904 13.137 1.00 31.36 230 ILE A N 1
ATOM 1894 C CA . ILE A 1 230 ? 12.573 -29.732 12.872 1.00 31.36 230 ILE A CA 1
ATOM 1895 C C . ILE A 1 230 ? 11.782 -28.447 13.166 1.00 31.36 230 ILE A C 1
ATOM 1897 O O . ILE A 1 230 ? 10.699 -28.223 12.626 1.00 31.36 230 ILE A O 1
ATOM 1901 N N . ASN A 1 231 ? 12.341 -27.619 14.051 1.00 32.38 231 ASN A N 1
ATOM 1902 C CA . ASN A 1 231 ? 11.808 -26.339 14.519 1.00 32.38 231 ASN A CA 1
ATOM 1903 C C . ASN A 1 231 ? 11.755 -25.269 13.413 1.00 32.38 231 ASN A C 1
ATOM 1905 O O . ASN A 1 231 ? 12.732 -25.044 12.703 1.00 32.38 231 ASN A O 1
ATOM 1909 N N . TYR A 1 232 ? 10.633 -24.548 13.337 1.00 27.78 232 TYR A N 1
ATOM 1910 C CA . TYR A 1 232 ? 10.468 -23.338 12.524 1.00 27.78 232 TYR A CA 1
ATOM 1911 C C . TYR A 1 232 ? 11.291 -22.170 13.100 1.00 27.78 232 TYR A C 1
ATOM 1913 O O . TYR A 1 232 ? 11.185 -21.842 14.285 1.00 27.78 232 TYR A O 1
ATOM 1921 N N . GLU A 1 233 ? 12.087 -21.512 12.253 1.00 29.02 233 GLU A N 1
ATOM 1922 C CA . GLU A 1 233 ? 12.864 -20.315 12.591 1.00 29.02 233 GLU A CA 1
ATOM 1923 C C . GLU A 1 233 ? 11.949 -19.125 12.942 1.00 29.02 233 GLU A C 1
ATOM 1925 O O . GLU A 1 233 ? 11.260 -18.570 12.087 1.00 29.02 233 GLU A O 1
ATOM 1930 N N . GLN A 1 234 ? 11.980 -18.676 14.202 1.00 34.34 234 GLN A N 1
ATOM 1931 C CA . GLN A 1 234 ? 11.471 -17.363 14.614 1.00 34.34 234 GLN A CA 1
ATOM 1932 C C . GLN A 1 234 ? 12.655 -16.417 14.835 1.00 34.34 234 GLN A C 1
ATOM 1934 O O . GLN A 1 234 ? 13.450 -16.590 15.756 1.00 34.34 234 GLN A O 1
ATOM 1939 N N . SER A 1 235 ? 12.780 -15.401 13.981 1.00 32.94 235 SER A N 1
ATOM 1940 C CA . SER A 1 235 ? 13.843 -14.399 14.053 1.00 32.94 235 SER A CA 1
ATOM 1941 C C . SER A 1 235 ? 13.701 -13.496 15.289 1.00 32.94 235 SER A C 1
ATOM 1943 O O . SER A 1 235 ? 12.739 -12.736 15.418 1.00 32.94 235 SER A O 1
ATOM 1945 N N . GLY A 1 236 ? 14.704 -13.559 16.163 1.00 40.28 236 GLY A N 1
ATOM 1946 C CA . GLY A 1 236 ? 14.849 -12.828 17.425 1.00 40.28 236 GLY A CA 1
ATOM 1947 C C . GLY A 1 236 ? 15.351 -13.807 18.486 1.00 40.28 236 GLY A C 1
ATOM 1948 O O . GLY A 1 236 ? 14.885 -14.935 18.491 1.00 40.28 236 GLY A O 1
ATOM 1949 N N . ASN A 1 237 ? 16.308 -13.430 19.343 1.00 52.50 237 ASN A N 1
ATOM 1950 C CA . ASN A 1 237 ? 16.924 -14.305 20.365 1.00 52.50 237 ASN A CA 1
ATOM 1951 C C . ASN A 1 237 ? 15.917 -14.792 21.442 1.00 52.50 237 ASN A C 1
ATOM 1953 O O . ASN A 1 237 ? 16.035 -14.459 22.617 1.00 52.50 237 ASN A O 1
ATOM 1957 N N . TYR A 1 238 ? 14.917 -15.575 21.047 1.00 61.56 238 TYR A N 1
ATOM 1958 C CA . TYR A 1 238 ? 13.937 -16.257 21.888 1.00 61.56 238 TYR A CA 1
ATOM 1959 C C . TYR A 1 238 ? 14.298 -17.742 22.010 1.00 61.56 238 TYR A C 1
ATOM 1961 O O . TYR A 1 238 ? 13.428 -18.610 21.939 1.00 61.56 238 TYR A O 1
ATOM 1969 N N . SER A 1 239 ? 15.591 -18.033 22.155 1.00 69.19 239 SER A N 1
ATOM 1970 C CA . SER A 1 239 ? 16.079 -19.379 22.437 1.00 69.19 239 SER A CA 1
ATOM 1971 C C . SER A 1 239 ? 15.985 -19.693 23.929 1.00 69.19 239 SER A C 1
ATOM 1973 O O . SER A 1 239 ? 16.005 -18.793 24.778 1.00 69.19 239 SER A O 1
ATOM 1975 N N . VAL A 1 240 ? 15.917 -20.985 24.253 1.00 62.78 240 VAL A N 1
ATOM 1976 C CA . VAL A 1 240 ? 16.031 -21.479 25.635 1.00 62.78 240 VAL A CA 1
ATOM 1977 C C . VAL A 1 240 ? 17.336 -21.004 26.276 1.00 62.78 240 VAL A C 1
ATOM 1979 O O . VAL A 1 240 ? 17.321 -20.516 27.404 1.00 62.78 240 VAL A O 1
ATOM 1982 N N . GLU A 1 241 ? 18.448 -21.037 25.542 1.00 65.94 241 GLU A N 1
ATOM 1983 C CA . GLU A 1 241 ? 19.756 -20.575 26.009 1.00 65.94 241 GLU A CA 1
ATOM 1984 C C . GLU A 1 241 ? 19.751 -19.090 26.364 1.00 65.94 241 GLU A C 1
ATOM 1986 O O . GLU A 1 241 ? 20.234 -18.729 27.432 1.00 65.94 241 GLU A O 1
ATOM 1991 N N . GLY A 1 242 ? 19.171 -18.235 25.514 1.00 68.06 242 GLY A N 1
ATOM 1992 C CA . GLY A 1 242 ? 19.099 -16.797 25.775 1.00 68.06 242 GLY A CA 1
ATOM 1993 C C . GLY A 1 242 ? 18.227 -16.473 26.989 1.00 68.06 242 GLY A C 1
ATOM 1994 O O . GLY A 1 242 ? 18.548 -15.576 27.770 1.00 68.06 242 GLY A O 1
ATOM 1995 N N . ALA A 1 243 ? 17.147 -17.232 27.192 1.00 73.31 243 ALA A N 1
ATOM 1996 C CA . ALA A 1 243 ? 16.294 -17.085 28.367 1.00 73.31 243 ALA A CA 1
ATOM 1997 C C . ALA A 1 243 ? 16.985 -17.560 29.655 1.00 73.31 243 ALA A C 1
ATOM 1999 O O . ALA A 1 243 ? 16.869 -16.895 30.684 1.00 73.31 243 ALA A O 1
ATOM 2000 N N . LEU A 1 244 ? 17.728 -18.671 29.602 1.00 67.69 244 LEU A N 1
ATOM 2001 C CA . LEU A 1 244 ? 18.514 -19.178 30.729 1.00 67.69 244 LEU A CA 1
ATOM 2002 C C . LEU A 1 244 ? 19.682 -18.247 31.070 1.00 67.69 244 LEU A C 1
ATOM 2004 O O . LEU A 1 244 ? 19.916 -17.962 32.243 1.00 67.69 244 LEU A O 1
ATOM 2008 N N . GLU A 1 245 ? 20.381 -17.723 30.064 1.00 73.44 245 GLU A N 1
ATOM 2009 C CA . GLU A 1 245 ? 21.457 -16.753 30.259 1.00 73.44 245 GLU A CA 1
ATOM 2010 C C . GLU A 1 245 ? 20.934 -15.488 30.947 1.00 73.44 245 GLU A C 1
ATOM 2012 O O . GLU A 1 245 ? 21.506 -15.048 31.943 1.00 73.44 245 GLU A O 1
ATOM 2017 N N . LEU A 1 246 ? 19.795 -14.955 30.492 1.00 80.00 246 LEU A N 1
ATOM 2018 C CA . LEU A 1 246 ? 19.123 -13.834 31.149 1.00 80.00 246 LEU A CA 1
ATOM 2019 C C . LEU A 1 246 ? 18.688 -14.180 32.583 1.00 80.00 246 LEU A C 1
ATOM 2021 O O . LEU A 1 246 ? 18.841 -13.361 33.493 1.00 80.00 246 LEU A O 1
ATOM 2025 N N . TYR A 1 247 ? 18.144 -15.378 32.801 1.00 75.94 247 TYR A N 1
ATOM 2026 C CA . TYR A 1 247 ? 17.694 -15.817 34.121 1.00 75.94 247 TYR A CA 1
ATOM 2027 C C . TYR A 1 247 ? 18.850 -15.873 35.132 1.00 75.94 247 TYR A C 1
ATOM 2029 O O . TYR A 1 247 ? 18.679 -15.455 36.277 1.00 75.94 247 TYR A O 1
ATOM 2037 N N . HIS A 1 248 ? 20.033 -16.322 34.703 1.00 74.25 248 HIS A N 1
ATOM 2038 C CA . HIS A 1 248 ? 21.210 -16.455 35.564 1.00 74.25 248 HIS A CA 1
ATOM 2039 C C . HIS A 1 248 ? 22.033 -15.169 35.707 1.00 74.25 248 HIS A C 1
ATOM 2041 O O . HIS A 1 248 ? 22.448 -14.841 36.817 1.00 74.25 248 HIS A O 1
ATOM 2047 N N . ASN A 1 249 ? 22.267 -14.445 34.611 1.00 79.00 249 ASN A N 1
ATOM 2048 C CA . ASN A 1 249 ? 23.188 -13.303 34.585 1.00 79.00 249 ASN A CA 1
ATOM 2049 C C . ASN A 1 249 ? 22.491 -11.956 34.806 1.00 79.00 249 ASN A C 1
ATOM 2051 O O . ASN A 1 249 ? 23.155 -10.967 35.117 1.00 79.00 249 ASN A O 1
ATOM 2055 N N . GLY A 1 250 ? 21.164 -11.912 34.677 1.00 81.56 250 GLY A N 1
ATOM 2056 C CA . GLY A 1 250 ? 20.392 -10.710 34.942 1.00 81.56 250 GLY A CA 1
ATOM 2057 C C . GLY A 1 250 ? 20.494 -9.635 33.854 1.00 81.56 250 GLY A C 1
ATOM 2058 O O . GLY A 1 250 ? 20.870 -9.890 32.710 1.00 81.56 250 GLY A O 1
ATOM 2059 N N . LEU A 1 251 ? 20.106 -8.409 34.205 1.00 83.06 251 LEU A N 1
ATOM 2060 C CA . LEU A 1 251 ? 20.149 -7.249 33.311 1.00 83.06 251 LEU A CA 1
ATOM 2061 C C . LEU A 1 251 ? 21.589 -6.766 33.092 1.00 83.06 251 LEU A C 1
ATOM 2063 O O . LEU A 1 251 ? 22.334 -6.565 34.048 1.00 83.06 251 LEU A O 1
ATOM 2067 N N . SER A 1 252 ? 21.950 -6.489 31.836 1.00 76.56 252 SER A N 1
ATOM 2068 C CA . SER A 1 252 ? 23.280 -5.969 31.472 1.00 76.56 252 SER A CA 1
ATOM 2069 C C . SER A 1 252 ? 23.269 -4.490 31.075 1.00 76.56 252 SER A C 1
ATOM 2071 O O . SER A 1 252 ? 24.304 -3.824 31.135 1.00 76.56 252 SER A O 1
ATOM 2073 N N . GLN A 1 253 ? 22.113 -3.955 30.660 1.00 70.12 253 GLN A N 1
ATOM 2074 C CA . GLN A 1 253 ? 21.954 -2.558 30.251 1.00 70.12 253 GLN A CA 1
ATOM 2075 C C . GLN A 1 253 ? 20.591 -1.994 30.669 1.00 70.12 253 GLN A C 1
ATOM 2077 O O . GLN A 1 253 ? 19.638 -2.723 30.954 1.00 70.12 253 GLN A O 1
ATOM 2082 N N . SER A 1 254 ? 20.484 -0.664 30.685 1.00 63.41 254 SER A N 1
ATOM 2083 C CA . SER A 1 254 ? 19.216 0.010 30.954 1.00 63.41 254 SER A CA 1
ATOM 2084 C C . SER A 1 254 ? 18.208 -0.187 29.814 1.00 63.41 254 SER A C 1
ATOM 2086 O O . SER A 1 254 ? 18.572 -0.398 28.661 1.00 63.41 254 SER A O 1
ATOM 2088 N N . SER A 1 255 ? 16.914 -0.092 30.135 1.00 67.75 255 SER A N 1
ATOM 2089 C CA . SER A 1 255 ? 15.792 -0.234 29.181 1.00 67.75 255 SER A CA 1
ATOM 2090 C C . SER A 1 255 ? 15.537 -1.650 28.636 1.00 67.75 255 SER A C 1
ATOM 2092 O O . SER A 1 255 ? 14.776 -1.804 27.687 1.00 67.75 255 SER A O 1
ATOM 2094 N N . GLN A 1 256 ? 16.093 -2.691 29.263 1.00 76.94 256 GLN A N 1
ATOM 2095 C CA . GLN A 1 256 ? 15.867 -4.091 28.869 1.00 76.94 256 GLN A CA 1
ATOM 2096 C C . GLN A 1 256 ? 14.689 -4.770 29.594 1.00 76.94 256 GLN A C 1
ATOM 2098 O O . GLN A 1 256 ? 14.212 -5.797 29.128 1.00 76.94 256 GLN A O 1
ATOM 2103 N N . ARG A 1 257 ? 14.160 -4.186 30.684 1.00 82.44 257 ARG A N 1
ATOM 2104 C CA . ARG A 1 257 ? 13.166 -4.834 31.571 1.00 82.44 257 ARG A CA 1
ATOM 2105 C C . ARG A 1 257 ? 11.990 -5.480 30.831 1.00 82.44 257 ARG A C 1
ATOM 2107 O O . ARG A 1 257 ? 11.698 -6.643 31.070 1.00 82.44 257 ARG A O 1
ATOM 2114 N N . HIS A 1 258 ? 11.317 -4.740 29.950 1.00 81.31 258 HIS A N 1
ATOM 2115 C CA . HIS A 1 258 ? 10.124 -5.249 29.266 1.00 81.31 258 HIS A CA 1
ATOM 2116 C C . HIS A 1 258 ? 10.462 -6.414 28.318 1.00 81.31 258 HIS A C 1
ATOM 2118 O O . HIS A 1 258 ? 9.767 -7.425 28.303 1.00 81.31 258 HIS A O 1
ATOM 2124 N N . ALA A 1 259 ? 11.578 -6.318 27.588 1.00 79.81 259 ALA A N 1
ATOM 2125 C CA . ALA A 1 259 ? 12.067 -7.411 26.747 1.00 79.81 259 ALA A CA 1
ATOM 2126 C C . ALA A 1 259 ? 12.485 -8.635 27.584 1.00 79.81 259 ALA A C 1
ATOM 2128 O O . ALA A 1 259 ? 12.190 -9.769 27.211 1.00 79.81 259 ALA A O 1
ATOM 2129 N N . SER A 1 260 ? 13.103 -8.412 28.747 1.00 84.50 260 SER A N 1
ATOM 2130 C CA . SER A 1 260 ? 13.460 -9.468 29.696 1.00 84.50 260 SER A CA 1
ATOM 2131 C C . SER A 1 260 ? 12.230 -10.177 30.261 1.00 84.50 260 SER A C 1
ATOM 2133 O O . SER A 1 260 ? 12.200 -11.402 30.298 1.00 84.50 260 SER A O 1
ATOM 2135 N N . PHE A 1 261 ? 11.185 -9.432 30.636 1.00 89.62 261 PHE A N 1
ATOM 2136 C CA . PHE A 1 261 ? 9.915 -10.017 31.074 1.00 89.62 261 PHE A CA 1
ATOM 2137 C C . PHE A 1 261 ? 9.281 -10.852 29.966 1.00 89.62 261 PHE A C 1
ATOM 2139 O O . PHE A 1 261 ? 8.826 -11.958 30.232 1.00 89.62 261 PHE A O 1
ATOM 2146 N N . MET A 1 262 ? 9.299 -10.362 28.723 1.00 84.62 262 MET A N 1
ATOM 2147 C CA . MET A 1 262 ? 8.778 -11.097 27.568 1.00 84.62 262 MET A CA 1
ATOM 2148 C C . MET A 1 262 ? 9.509 -12.428 27.351 1.00 84.62 262 MET A C 1
ATOM 2150 O O . MET A 1 262 ? 8.865 -13.447 27.102 1.00 84.62 262 MET A O 1
ATOM 2154 N N . LEU A 1 263 ? 10.839 -12.440 27.471 1.00 85.06 263 LEU A N 1
ATOM 2155 C CA . LEU A 1 263 ? 11.646 -13.649 27.307 1.00 85.06 263 LEU A CA 1
ATOM 2156 C C . LEU A 1 263 ? 11.432 -14.649 28.457 1.00 85.06 263 LEU A C 1
ATOM 2158 O O . LEU A 1 263 ? 11.232 -15.837 28.207 1.00 85.06 263 LEU A O 1
ATOM 2162 N N . LEU A 1 264 ? 11.405 -14.173 29.706 1.00 84.56 264 LEU A N 1
ATOM 2163 C CA . LEU A 1 264 ? 11.161 -15.018 30.879 1.00 84.56 264 LEU A CA 1
ATOM 2164 C C . LEU A 1 264 ? 9.727 -15.560 30.912 1.00 84.56 264 LEU A C 1
ATOM 2166 O O . LEU A 1 264 ? 9.531 -16.730 31.219 1.00 84.56 264 LEU A O 1
ATOM 2170 N N . ALA A 1 265 ? 8.722 -14.767 30.537 1.00 84.69 265 ALA A N 1
ATOM 2171 C CA . ALA A 1 265 ? 7.344 -15.245 30.446 1.00 84.69 265 ALA A CA 1
ATOM 2172 C C . ALA A 1 265 ? 7.202 -16.357 29.394 1.00 84.69 265 ALA A C 1
ATOM 2174 O O . ALA A 1 265 ? 6.519 -17.348 29.646 1.00 84.69 265 ALA A O 1
ATOM 2175 N N . ARG A 1 266 ? 7.892 -16.246 28.248 1.00 84.06 266 ARG A N 1
ATOM 2176 C CA . ARG A 1 266 ? 7.953 -17.323 27.244 1.00 84.06 266 ARG A CA 1
ATOM 2177 C C . ARG A 1 266 ? 8.667 -18.569 27.770 1.00 84.06 266 ARG A C 1
ATOM 2179 O O . ARG A 1 266 ? 8.226 -19.667 27.449 1.00 84.06 266 ARG A O 1
ATOM 2186 N N . LEU A 1 267 ? 9.718 -18.422 28.588 1.00 81.50 267 LEU A N 1
ATOM 2187 C CA . LEU A 1 267 ? 10.373 -19.547 29.275 1.00 81.50 267 LEU A CA 1
ATOM 2188 C C . LEU A 1 267 ? 9.402 -20.265 30.218 1.00 81.50 267 LEU A C 1
ATOM 2190 O O . LEU A 1 267 ? 9.327 -21.491 30.202 1.00 81.50 267 LEU A O 1
ATOM 2194 N N . MET A 1 268 ? 8.645 -19.514 31.020 1.00 81.00 268 MET A N 1
ATOM 2195 C CA . MET A 1 268 ? 7.664 -20.078 31.954 1.00 81.00 268 MET A CA 1
ATOM 2196 C C . MET A 1 268 ? 6.526 -20.784 31.213 1.00 81.00 268 MET A C 1
ATOM 2198 O O . MET A 1 268 ? 6.181 -21.913 31.562 1.00 81.00 268 MET A O 1
ATOM 2202 N N . ASN A 1 269 ? 6.011 -20.172 30.142 1.00 75.75 269 ASN A N 1
ATOM 2203 C CA . ASN A 1 269 ? 4.974 -20.777 29.309 1.00 75.75 269 ASN A CA 1
ATOM 2204 C C . ASN A 1 269 ? 5.485 -22.037 28.584 1.00 75.75 269 ASN A C 1
ATOM 2206 O O . ASN A 1 269 ? 4.799 -23.053 28.549 1.00 75.75 269 ASN A O 1
ATOM 2210 N N . HIS A 1 270 ? 6.727 -22.013 28.082 1.00 78.12 270 HIS A N 1
ATOM 2211 C CA . HIS A 1 270 ? 7.386 -23.179 27.481 1.00 78.12 270 HIS A CA 1
ATOM 2212 C C . HIS A 1 270 ? 7.491 -24.363 28.461 1.00 78.12 270 HIS A C 1
ATOM 2214 O O . HIS A 1 270 ? 7.330 -25.508 28.056 1.00 78.12 270 HIS A O 1
ATOM 2220 N N . ASN A 1 271 ? 7.695 -24.090 29.755 1.00 67.38 271 ASN A N 1
ATOM 2221 C CA . ASN A 1 271 ? 7.740 -25.100 30.818 1.00 67.38 271 ASN A CA 1
ATOM 2222 C C . ASN A 1 271 ? 6.371 -25.367 31.478 1.00 67.38 271 ASN A C 1
ATOM 2224 O O . ASN A 1 271 ? 6.319 -26.009 32.525 1.00 67.38 271 ASN A O 1
ATOM 2228 N N . GLN A 1 272 ? 5.269 -24.874 30.896 1.00 72.19 272 GLN A N 1
ATOM 2229 C CA . GLN A 1 272 ? 3.894 -25.076 31.382 1.00 72.19 272 GLN A CA 1
ATOM 2230 C C . GLN A 1 272 ? 3.655 -24.616 32.833 1.00 72.19 272 GLN A C 1
ATOM 2232 O O . GLN A 1 272 ? 2.783 -25.127 33.537 1.00 72.19 272 GLN A O 1
ATOM 2237 N N . VAL A 1 273 ? 4.416 -23.625 33.298 1.00 72.50 273 VAL A N 1
ATOM 2238 C CA . VAL A 1 273 ? 4.211 -23.000 34.611 1.00 72.50 273 VAL A CA 1
ATOM 2239 C C . VAL A 1 273 ? 2.905 -22.204 34.573 1.00 72.50 273 VAL A C 1
ATOM 2241 O O . VAL A 1 273 ? 2.655 -21.517 33.590 1.00 72.50 273 VAL A O 1
ATOM 2244 N N . CYS A 1 274 ? 2.061 -22.245 35.610 1.00 76.25 274 CYS A N 1
ATOM 2245 C CA . CYS A 1 274 ? 0.833 -21.436 35.629 1.00 76.25 274 CYS A CA 1
ATOM 2246 C C . CYS A 1 274 ? 1.129 -19.924 35.703 1.00 76.25 274 CYS A C 1
ATOM 2248 O O . CYS A 1 274 ? 2.189 -19.510 36.179 1.00 76.25 274 CYS A O 1
ATOM 2250 N N . LYS A 1 275 ? 0.186 -19.085 35.249 1.00 83.06 275 LYS A N 1
ATOM 2251 C CA . LYS A 1 275 ? 0.357 -17.621 35.158 1.00 83.06 275 LYS A CA 1
ATOM 2252 C C . LYS A 1 275 ? 0.777 -16.992 36.484 1.00 83.06 275 LYS A C 1
ATOM 2254 O O . LYS A 1 275 ? 1.695 -16.176 36.521 1.00 83.06 275 LYS A O 1
ATOM 2259 N N . GLU A 1 276 ? 0.124 -17.393 37.568 1.00 84.12 276 GLU A N 1
ATOM 2260 C CA . GLU A 1 276 ? 0.352 -16.861 38.909 1.00 84.12 276 GLU A CA 1
ATOM 2261 C C . GLU A 1 276 ? 1.795 -17.128 39.345 1.00 84.12 276 GLU A C 1
ATOM 2263 O O . GLU A 1 276 ? 2.486 -16.226 39.823 1.00 84.12 276 GLU A O 1
ATOM 2268 N N . LYS A 1 277 ? 2.284 -18.349 39.087 1.00 71.81 277 LYS A N 1
ATOM 2269 C CA . LYS A 1 277 ? 3.653 -18.734 39.420 1.00 71.81 277 LYS A CA 1
ATOM 2270 C C . LYS A 1 277 ? 4.681 -18.083 38.493 1.00 71.81 277 LYS A C 1
ATOM 2272 O O . LYS A 1 277 ? 5.768 -17.737 38.943 1.00 71.81 277 LYS A O 1
ATOM 2277 N N . ALA A 1 278 ? 4.342 -17.859 37.224 1.00 80.62 278 ALA A N 1
ATOM 2278 C CA . ALA A 1 278 ? 5.210 -17.159 36.281 1.00 80.62 27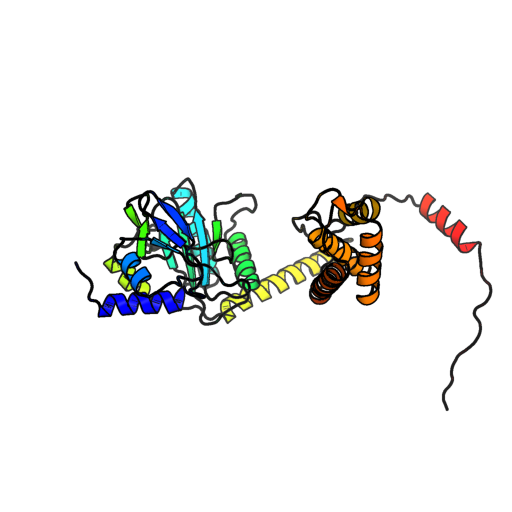8 ALA A CA 1
ATOM 2279 C C . ALA A 1 278 ? 5.455 -15.698 36.696 1.00 80.62 278 ALA A C 1
ATOM 2281 O O . ALA A 1 278 ? 6.594 -15.233 36.660 1.00 80.62 278 ALA A O 1
ATOM 2282 N N . ILE A 1 279 ? 4.409 -14.992 37.141 1.00 88.50 279 ILE A N 1
ATOM 2283 C CA . ILE A 1 279 ? 4.524 -13.620 37.661 1.00 88.50 279 ILE A CA 1
ATOM 2284 C C . ILE A 1 279 ? 5.413 -13.599 38.908 1.00 88.50 279 ILE A C 1
ATOM 2286 O O . ILE A 1 279 ? 6.316 -12.768 38.996 1.00 88.50 279 ILE A O 1
ATOM 2290 N N . GLU A 1 280 ? 5.199 -14.528 39.844 1.00 86.94 280 GLU A N 1
ATOM 2291 C CA . GLU A 1 280 ? 6.014 -14.654 41.059 1.00 86.94 280 GLU A CA 1
ATOM 2292 C C . GLU A 1 280 ? 7.501 -14.832 40.716 1.00 86.94 280 GLU A C 1
ATOM 2294 O O . GLU A 1 280 ? 8.331 -14.050 41.174 1.00 86.94 280 GLU A O 1
ATOM 2299 N N . VAL A 1 281 ? 7.831 -15.777 39.828 1.00 82.00 281 VAL A N 1
ATOM 2300 C CA . VAL A 1 281 ? 9.216 -16.061 39.413 1.00 82.00 281 VAL A CA 1
ATOM 2301 C C . VAL A 1 281 ? 9.866 -14.862 38.712 1.00 82.00 281 VAL A C 1
ATOM 2303 O O . VAL A 1 281 ? 11.031 -14.557 38.969 1.00 82.00 281 VAL A O 1
ATOM 2306 N N . ILE A 1 282 ? 9.135 -14.142 37.855 1.00 91.31 282 ILE A N 1
ATOM 2307 C CA . ILE A 1 282 ? 9.650 -12.935 37.185 1.00 91.31 282 ILE A CA 1
ATOM 2308 C C . ILE A 1 282 ? 9.936 -11.823 38.201 1.00 91.31 282 ILE A C 1
ATOM 2310 O O . ILE A 1 282 ? 10.947 -11.123 38.089 1.00 91.31 282 ILE A O 1
ATOM 2314 N N . MET A 1 283 ? 9.075 -11.661 39.204 1.00 94.12 283 MET A N 1
ATOM 2315 C CA . MET A 1 283 ? 9.250 -10.640 40.236 1.00 94.12 283 MET A CA 1
ATOM 2316 C C . MET A 1 283 ? 10.367 -10.998 41.224 1.00 94.12 283 MET A C 1
ATOM 2318 O O . MET A 1 283 ? 11.141 -10.119 41.599 1.00 94.12 283 MET A O 1
ATOM 2322 N N . GLU A 1 284 ? 10.525 -12.274 41.579 1.00 89.62 284 GLU A N 1
ATOM 2323 C CA . GLU A 1 284 ? 11.680 -12.761 42.344 1.00 89.62 284 GLU A CA 1
ATOM 2324 C C . GLU A 1 284 ? 12.994 -12.595 41.575 1.00 89.62 284 GLU A C 1
ATOM 2326 O O . GLU A 1 284 ? 14.029 -12.273 42.164 1.00 89.62 284 GLU A O 1
ATOM 2331 N N . TRP A 1 285 ? 12.972 -12.811 40.257 1.00 92.62 285 TRP A N 1
ATOM 2332 C CA . TRP A 1 285 ? 14.120 -12.543 39.399 1.00 92.62 285 TRP A CA 1
ATOM 2333 C C . TRP A 1 285 ? 14.448 -11.047 39.375 1.00 92.62 285 TRP A C 1
ATOM 2335 O O . TRP A 1 285 ? 15.617 -10.694 39.536 1.00 92.62 285 TRP A O 1
ATOM 2345 N N . LEU A 1 286 ? 13.444 -10.168 39.247 1.00 91.44 286 LEU A N 1
ATOM 2346 C CA . LEU A 1 286 ? 13.626 -8.711 39.257 1.00 91.44 286 LEU A CA 1
ATOM 2347 C C . LEU A 1 286 ? 14.254 -8.218 40.569 1.00 91.44 286 LEU A C 1
ATOM 2349 O O . LEU A 1 286 ? 15.113 -7.340 40.543 1.00 91.44 286 LEU A O 1
ATOM 2353 N N . ASP A 1 287 ? 13.856 -8.793 41.703 1.00 89.69 287 ASP A N 1
ATOM 2354 C CA . ASP A 1 287 ? 14.366 -8.420 43.028 1.00 89.69 287 ASP A CA 1
ATOM 2355 C C . ASP A 1 287 ? 15.866 -8.697 43.209 1.00 89.69 287 ASP A C 1
ATOM 2357 O O . ASP A 1 287 ? 16.504 -8.108 44.081 1.0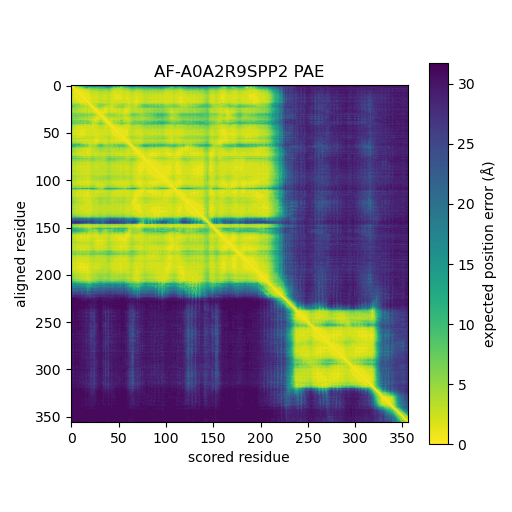0 89.69 287 ASP A O 1
ATOM 2361 N N . LYS A 1 288 ? 16.441 -9.559 42.363 1.00 86.94 288 LYS A N 1
ATOM 2362 C CA . LYS A 1 288 ? 17.873 -9.889 42.346 1.00 86.94 288 LYS A CA 1
ATOM 2363 C C . LYS A 1 288 ? 18.681 -8.991 41.398 1.00 86.94 288 LYS A C 1
ATOM 2365 O O . LYS A 1 288 ? 19.898 -9.145 41.321 1.00 86.94 288 LYS A O 1
ATOM 2370 N N . GLN A 1 289 ? 18.033 -8.074 40.672 1.00 87.06 289 GLN A N 1
ATOM 2371 C CA . GLN A 1 289 ? 18.677 -7.231 39.661 1.00 87.06 289 GLN A CA 1
ATOM 2372 C C . GLN A 1 289 ? 19.244 -5.935 40.248 1.00 87.06 289 GLN A C 1
ATOM 2374 O O . GLN A 1 289 ? 18.702 -5.350 41.184 1.00 87.06 289 GLN A O 1
ATOM 2379 N N . ASP A 1 290 ? 20.314 -5.425 39.638 1.00 81.19 290 ASP A N 1
ATOM 2380 C CA . ASP A 1 290 ? 20.898 -4.139 40.020 1.00 81.19 290 ASP A CA 1
ATOM 2381 C C . ASP A 1 290 ? 19.988 -2.970 39.587 1.00 81.19 290 ASP A C 1
ATOM 2383 O O . ASP A 1 290 ? 19.683 -2.782 38.403 1.00 81.19 290 ASP A O 1
ATOM 2387 N N . GLN A 1 291 ? 19.590 -2.136 40.555 1.00 79.75 291 GLN A N 1
ATOM 2388 C CA . GLN A 1 291 ? 18.732 -0.961 40.345 1.00 79.75 291 GLN A CA 1
ATOM 2389 C C . GLN A 1 291 ? 19.350 0.107 39.423 1.00 79.75 291 GLN A C 1
ATOM 2391 O O . GLN A 1 291 ? 18.659 1.017 38.961 1.00 79.75 291 GLN A O 1
ATOM 2396 N N . ARG A 1 292 ? 20.641 0.019 39.085 1.00 80.56 292 ARG A N 1
ATOM 2397 C CA . ARG A 1 292 ? 21.251 0.874 38.054 1.00 80.56 292 ARG A CA 1
ATOM 2398 C C . ARG A 1 292 ? 20.678 0.604 36.658 1.00 80.56 292 ARG A C 1
ATOM 2400 O O . ARG A 1 292 ? 20.655 1.524 35.836 1.00 80.56 292 ARG A O 1
ATOM 2407 N N . PHE A 1 293 ? 20.173 -0.604 36.397 1.00 77.56 293 PHE A N 1
ATOM 2408 C CA . PHE A 1 293 ? 19.626 -0.999 35.094 1.00 77.56 293 PHE A CA 1
ATOM 2409 C C . PHE A 1 293 ? 18.117 -0.749 34.953 1.00 77.56 293 PHE A C 1
ATOM 2411 O O . PHE A 1 293 ? 17.596 -0.734 33.835 1.00 77.56 293 PHE A O 1
ATOM 2418 N N . TYR A 1 294 ? 17.404 -0.468 36.047 1.00 80.31 294 TYR A N 1
ATOM 2419 C CA . TYR A 1 294 ? 15.984 -0.115 36.004 1.00 80.31 294 TYR A CA 1
ATOM 2420 C C . TYR A 1 294 ? 15.601 0.851 37.136 1.00 80.31 294 TYR A C 1
ATOM 2422 O O . TYR A 1 294 ? 15.929 0.644 38.294 1.00 80.31 294 TYR A O 1
ATOM 2430 N N . ARG A 1 295 ? 14.871 1.925 36.803 1.00 78.50 295 ARG A N 1
ATOM 2431 C CA . ARG A 1 295 ? 14.488 2.990 37.761 1.00 78.50 295 ARG A CA 1
ATOM 2432 C C . ARG A 1 295 ? 13.006 2.991 38.140 1.00 78.50 295 ARG A C 1
ATOM 2434 O O . ARG A 1 295 ? 12.544 3.887 38.842 1.00 78.50 295 ARG A O 1
ATOM 2441 N N . SER A 1 296 ? 12.230 2.054 37.601 1.00 82.44 296 SER A N 1
ATOM 2442 C CA . SER A 1 296 ? 10.789 2.002 37.846 1.00 82.44 296 SER A CA 1
ATOM 2443 C C . SER A 1 296 ? 10.486 1.459 39.234 1.00 82.44 296 SER A C 1
ATOM 2445 O O . SER A 1 296 ? 11.183 0.582 39.738 1.00 82.44 296 SER A O 1
ATOM 2447 N N . LYS A 1 297 ? 9.416 1.982 39.834 1.00 87.31 297 LYS A N 1
ATOM 2448 C CA . LYS A 1 297 ? 8.904 1.510 41.118 1.00 87.31 297 LYS A CA 1
ATOM 2449 C C . LYS A 1 297 ? 8.343 0.088 40.993 1.00 87.31 297 LYS A C 1
ATOM 2451 O O . LYS A 1 297 ? 7.929 -0.334 39.913 1.00 87.31 297 LYS A O 1
ATOM 2456 N N . ARG A 1 298 ? 8.335 -0.645 42.109 1.00 86.62 298 ARG A N 1
ATOM 2457 C CA . ARG A 1 298 ? 7.964 -2.068 42.164 1.00 86.62 298 ARG A CA 1
ATOM 2458 C C . ARG A 1 298 ? 6.533 -2.343 41.692 1.00 86.62 298 ARG A C 1
ATOM 2460 O O . ARG A 1 298 ? 6.318 -3.315 40.982 1.00 86.62 298 ARG A O 1
ATOM 2467 N N . ASP A 1 299 ? 5.587 -1.476 42.036 1.00 84.81 299 ASP A N 1
ATOM 2468 C CA . ASP A 1 299 ? 4.186 -1.516 41.593 1.00 84.81 299 ASP A CA 1
ATOM 2469 C C . ASP A 1 299 ? 4.054 -1.411 40.066 1.00 84.81 299 ASP A C 1
ATOM 2471 O O . ASP A 1 299 ? 3.317 -2.174 39.443 1.00 84.81 299 ASP A O 1
ATOM 2475 N N . VAL A 1 300 ? 4.834 -0.520 39.446 1.00 82.62 300 VAL A N 1
ATOM 2476 C CA . VAL A 1 300 ? 4.892 -0.376 37.984 1.00 82.62 300 VAL A CA 1
ATOM 2477 C C . VAL A 1 300 ? 5.480 -1.630 37.336 1.00 82.62 300 VAL A C 1
ATOM 2479 O O . VAL A 1 300 ? 4.980 -2.080 36.308 1.00 82.62 300 VAL A O 1
ATOM 2482 N N . CYS A 1 301 ? 6.526 -2.205 37.931 1.00 88.31 301 CYS A N 1
ATOM 2483 C CA . CYS A 1 301 ? 7.132 -3.440 37.435 1.00 88.31 301 CYS A CA 1
ATOM 2484 C C . CYS A 1 301 ? 6.190 -4.644 37.567 1.00 88.31 301 CYS A C 1
ATOM 2486 O O . CYS A 1 301 ? 6.118 -5.441 36.639 1.00 88.31 301 CYS A O 1
ATOM 2488 N N . LEU A 1 302 ? 5.438 -4.747 38.667 1.00 89.00 302 LEU A N 1
ATOM 2489 C CA . LEU A 1 302 ? 4.444 -5.803 38.858 1.00 89.00 302 LEU A CA 1
ATOM 2490 C C . LEU A 1 302 ? 3.352 -5.730 37.786 1.00 89.00 302 LEU A C 1
ATOM 2492 O O . LEU A 1 302 ? 3.056 -6.733 37.146 1.00 89.00 302 LEU A O 1
ATOM 2496 N N . LYS A 1 303 ? 2.816 -4.532 37.524 1.00 85.88 303 LYS A N 1
ATOM 2497 C CA . LYS A 1 303 ? 1.795 -4.350 36.484 1.00 85.88 303 LYS A CA 1
ATOM 2498 C C . LYS A 1 303 ? 2.314 -4.690 35.083 1.00 85.88 303 LYS A C 1
ATOM 2500 O O . LYS A 1 303 ? 1.577 -5.244 34.274 1.00 85.88 303 LYS A O 1
ATOM 2505 N N . ASP A 1 304 ? 3.571 -4.359 34.792 1.00 86.19 304 ASP A N 1
ATOM 2506 C CA . ASP A 1 304 ? 4.242 -4.719 33.535 1.00 86.19 304 ASP A CA 1
ATOM 2507 C C . ASP A 1 304 ? 4.399 -6.247 33.412 1.00 86.19 304 ASP A C 1
ATOM 2509 O O . ASP A 1 304 ? 4.056 -6.811 32.377 1.00 86.19 304 ASP A O 1
ATOM 2513 N N . ALA A 1 305 ? 4.818 -6.930 34.485 1.00 89.75 305 ALA A N 1
ATOM 2514 C CA . ALA A 1 305 ? 4.933 -8.389 34.523 1.00 89.75 305 ALA A CA 1
ATOM 2515 C C . ALA A 1 305 ? 3.579 -9.091 34.322 1.00 89.75 305 ALA A C 1
ATOM 2517 O O . ALA A 1 305 ? 3.496 -10.008 33.509 1.00 89.75 305 ALA A O 1
ATOM 2518 N N . GLU A 1 306 ? 2.514 -8.629 34.987 1.00 88.38 306 GLU A N 1
ATOM 2519 C CA . GLU A 1 306 ? 1.145 -9.132 34.785 1.00 88.38 306 GLU A CA 1
ATOM 2520 C C . GLU A 1 306 ? 0.715 -9.009 33.318 1.00 88.38 306 GLU A C 1
ATOM 2522 O O . GLU A 1 306 ? 0.326 -9.997 32.700 1.00 88.38 306 GLU A O 1
ATOM 2527 N N . ASN A 1 307 ? 0.849 -7.812 32.735 1.00 86.00 307 ASN A N 1
ATOM 2528 C CA . ASN A 1 307 ? 0.451 -7.559 31.349 1.00 86.00 307 ASN A CA 1
ATOM 2529 C C . ASN A 1 307 ? 1.242 -8.428 30.355 1.00 86.00 307 ASN A C 1
ATOM 2531 O O . ASN A 1 307 ? 0.686 -8.899 29.363 1.00 86.00 307 ASN A O 1
ATOM 2535 N N . VAL A 1 308 ? 2.539 -8.627 30.609 1.00 88.19 308 VAL A N 1
ATOM 2536 C CA . VAL A 1 308 ? 3.416 -9.458 29.776 1.00 88.19 308 VAL A CA 1
ATOM 2537 C C . VAL A 1 308 ? 3.047 -10.935 29.878 1.00 88.19 308 VAL A C 1
ATOM 2539 O O . VAL A 1 308 ? 2.926 -11.598 28.848 1.00 88.19 308 VAL A O 1
ATOM 2542 N N . VAL A 1 309 ? 2.842 -11.454 31.090 1.00 87.12 309 VAL A N 1
ATOM 2543 C CA . VAL A 1 309 ? 2.436 -12.851 31.296 1.00 87.12 309 VAL A CA 1
ATOM 2544 C C . VAL A 1 309 ? 1.071 -13.100 30.666 1.00 87.12 309 VAL A C 1
ATOM 2546 O O . VAL A 1 309 ? 0.914 -14.065 29.922 1.00 87.12 309 VAL A O 1
ATOM 2549 N N . ASP A 1 310 ? 0.106 -12.202 30.861 1.00 83.94 310 ASP A N 1
ATOM 2550 C CA . ASP A 1 310 ? -1.201 -12.326 30.221 1.00 83.94 310 ASP A CA 1
ATOM 2551 C C . ASP A 1 310 ? -1.103 -12.325 28.700 1.00 83.94 310 ASP A C 1
ATOM 2553 O O . ASP A 1 310 ? -1.745 -13.153 28.049 1.00 83.94 310 ASP A O 1
ATOM 2557 N N . PHE A 1 311 ? -0.273 -11.453 28.129 1.00 77.69 311 PHE A N 1
ATOM 2558 C CA . PHE A 1 311 ? -0.028 -11.426 26.693 1.00 77.69 311 PHE A CA 1
ATOM 2559 C C . PHE A 1 311 ? 0.600 -12.734 26.194 1.00 77.69 311 PHE A C 1
ATOM 2561 O O . PHE A 1 311 ? 0.091 -13.327 25.245 1.00 77.69 311 PHE A O 1
ATOM 2568 N N . VAL A 1 312 ? 1.668 -13.213 26.833 1.00 81.56 312 VAL A N 1
ATOM 2569 C CA . VAL A 1 312 ? 2.375 -14.437 26.426 1.00 81.56 312 VAL A CA 1
ATOM 2570 C C . VAL A 1 312 ? 1.465 -15.659 26.493 1.00 81.56 312 VAL A C 1
ATOM 2572 O O . VAL A 1 312 ? 1.395 -16.417 25.530 1.00 81.56 312 VAL A O 1
ATOM 2575 N N . TYR A 1 313 ? 0.734 -15.824 27.591 1.00 84.12 313 TYR A N 1
ATOM 2576 C CA . TYR A 1 313 ? -0.088 -17.008 27.824 1.00 84.12 313 TYR A CA 1
ATOM 2577 C C . TYR A 1 313 ? -1.367 -16.998 26.987 1.00 84.12 313 TYR A C 1
ATOM 2579 O O . TYR A 1 313 ? -1.753 -18.030 26.451 1.00 84.12 313 TYR A O 1
ATOM 2587 N N . SER A 1 314 ? -2.008 -15.837 26.813 1.00 73.88 314 SER A N 1
ATOM 2588 C CA . SER A 1 314 ? -3.224 -15.743 25.986 1.00 73.88 314 SER A CA 1
ATOM 2589 C C . SER A 1 314 ? -2.937 -15.950 24.496 1.00 73.88 314 SER A C 1
ATOM 2591 O O . SER A 1 314 ? -3.846 -16.286 23.746 1.00 73.88 314 SER A O 1
ATOM 2593 N N . ASN A 1 315 ? -1.681 -15.765 24.073 1.00 70.81 315 ASN A N 1
ATOM 2594 C CA . ASN A 1 315 ? -1.217 -16.008 22.705 1.00 70.81 315 ASN A CA 1
ATOM 2595 C C . ASN A 1 315 ? -0.351 -17.280 22.587 1.00 70.81 315 ASN A C 1
ATOM 2597 O O . ASN A 1 315 ? 0.265 -17.492 21.548 1.00 70.81 315 ASN A O 1
ATOM 2601 N N . ASN A 1 316 ? -0.275 -18.100 23.645 1.00 75.38 316 ASN A N 1
ATOM 2602 C CA . ASN A 1 316 ? 0.530 -19.323 23.735 1.00 75.38 316 ASN A CA 1
ATOM 2603 C C . ASN A 1 316 ? 1.972 -19.188 23.192 1.00 75.38 316 ASN A C 1
ATOM 2605 O O . ASN A 1 316 ? 2.472 -20.042 22.462 1.00 75.38 316 ASN A O 1
ATOM 2609 N N . LEU A 1 317 ? 2.653 -18.088 23.520 1.00 74.69 317 LEU A N 1
ATOM 2610 C CA . LEU A 1 317 ? 4.005 -17.825 23.027 1.00 74.69 317 LEU A CA 1
ATOM 2611 C C . LEU A 1 317 ? 5.033 -18.631 23.838 1.00 74.69 317 LEU A C 1
ATOM 2613 O O . LEU A 1 317 ? 5.094 -18.496 25.060 1.00 74.69 317 LEU A O 1
ATOM 2617 N N . THR A 1 318 ? 5.875 -19.427 23.178 1.00 79.94 318 THR A N 1
ATOM 2618 C CA . THR A 1 318 ? 6.942 -20.233 23.808 1.00 79.94 318 THR A CA 1
ATOM 2619 C C . THR A 1 318 ? 8.332 -19.858 23.272 1.00 79.94 318 THR A C 1
ATOM 2621 O O . THR A 1 318 ? 8.468 -18.941 22.451 1.00 79.94 318 THR A O 1
ATOM 2624 N N . LEU A 1 319 ? 9.382 -20.513 23.786 1.00 73.12 319 LEU A N 1
ATOM 2625 C CA . LEU A 1 319 ? 10.756 -20.401 23.277 1.00 73.12 319 LEU A CA 1
ATOM 2626 C C . LEU A 1 319 ? 11.019 -21.385 22.134 1.00 73.12 319 LEU A C 1
ATOM 2628 O O . LEU A 1 319 ? 10.404 -22.453 22.081 1.00 73.12 319 LEU A O 1
ATOM 2632 N N . ALA A 1 320 ? 11.964 -21.027 21.266 1.00 59.72 320 ALA A N 1
ATOM 2633 C CA . ALA A 1 320 ? 12.540 -21.919 20.269 1.00 59.72 320 ALA A CA 1
ATOM 2634 C C . ALA A 1 320 ? 13.586 -22.828 20.938 1.00 59.72 320 ALA A C 1
ATOM 2636 O O . ALA A 1 320 ? 14.470 -22.345 21.651 1.00 59.72 320 ALA A O 1
ATOM 2637 N N . VAL A 1 321 ? 13.491 -24.141 20.724 1.00 49.72 321 VAL A N 1
ATOM 2638 C CA . VAL A 1 321 ? 14.488 -25.101 21.217 1.00 49.72 321 VAL A CA 1
ATOM 2639 C C . VAL A 1 321 ? 15.659 -25.108 20.237 1.00 49.72 321 VAL A C 1
ATOM 2641 O O . VAL A 1 321 ? 15.486 -25.478 19.077 1.00 49.72 321 VAL A O 1
ATOM 2644 N N . ALA A 1 322 ? 16.849 -24.695 20.675 1.00 40.69 322 ALA A N 1
ATOM 2645 C CA . ALA A 1 322 ? 18.060 -25.007 19.929 1.00 40.69 322 ALA A CA 1
ATOM 2646 C C . ALA A 1 322 ? 18.391 -26.484 20.179 1.00 40.69 322 ALA A C 1
ATOM 2648 O O . ALA A 1 322 ? 18.526 -26.910 21.327 1.00 40.69 322 ALA A O 1
ATOM 2649 N N . GLU A 1 323 ? 18.491 -27.284 19.119 1.00 37.25 323 GLU A N 1
ATOM 2650 C CA . GLU A 1 323 ? 18.966 -28.659 19.241 1.00 37.25 323 GLU A CA 1
ATOM 2651 C C . GLU A 1 323 ? 20.429 -28.640 19.696 1.00 37.25 323 GLU A C 1
ATOM 2653 O O . GLU A 1 323 ? 21.338 -28.289 18.943 1.00 37.25 323 GLU A O 1
ATOM 2658 N N . ARG A 1 324 ? 20.671 -29.014 20.954 1.00 33.44 324 ARG A N 1
ATOM 2659 C CA . ARG A 1 324 ? 21.974 -29.541 21.351 1.00 33.44 324 ARG A CA 1
ATOM 2660 C C . ARG A 1 324 ? 21.935 -31.036 21.134 1.00 33.44 324 ARG A C 1
ATOM 2662 O O . ARG A 1 324 ? 21.095 -31.721 21.713 1.00 33.44 324 ARG A O 1
ATOM 2669 N N . ASP A 1 325 ? 22.880 -31.509 20.337 1.00 32.75 325 ASP A N 1
ATOM 2670 C CA . ASP A 1 325 ? 23.151 -32.922 20.130 1.00 32.75 325 ASP A CA 1
ATOM 2671 C C . ASP A 1 325 ? 23.645 -33.527 21.459 1.00 32.75 325 ASP A C 1
ATOM 2673 O O . ASP A 1 325 ? 24.834 -33.573 21.775 1.00 32.75 325 ASP A O 1
ATOM 2677 N N . LEU A 1 326 ? 22.698 -33.890 22.324 1.00 36.19 326 LEU A N 1
ATOM 2678 C CA . LEU A 1 326 ? 22.937 -34.682 23.520 1.00 36.19 326 LEU A CA 1
ATOM 2679 C C . LEU A 1 326 ? 22.986 -36.140 23.073 1.00 36.19 326 LEU A C 1
ATOM 2681 O O . LEU A 1 326 ? 22.030 -36.898 23.238 1.00 36.19 326 LEU A O 1
ATOM 2685 N N . THR A 1 327 ? 24.124 -36.553 22.517 1.00 36.94 327 THR A N 1
ATOM 2686 C CA . THR A 1 327 ? 24.433 -37.977 22.392 1.00 36.94 327 THR A CA 1
ATOM 2687 C C . THR A 1 327 ? 24.679 -38.533 23.789 1.00 36.94 327 THR A C 1
ATOM 2689 O O . THR A 1 327 ? 25.815 -38.613 24.252 1.00 36.94 327 THR A O 1
ATOM 2692 N N . VAL A 1 328 ? 23.601 -38.890 24.484 1.00 37.16 328 VAL A N 1
ATOM 2693 C CA . VAL A 1 328 ? 23.682 -39.671 25.714 1.00 37.16 328 VAL A CA 1
ATOM 2694 C C . VAL A 1 328 ? 23.914 -41.113 25.291 1.00 37.16 328 VAL A C 1
ATOM 2696 O O . VAL A 1 328 ? 23.061 -41.753 24.673 1.00 37.16 328 VAL A O 1
ATOM 2699 N N . SER A 1 329 ? 25.099 -41.632 25.587 1.00 41.97 329 SER A N 1
ATOM 2700 C CA . SER A 1 329 ? 25.410 -43.021 25.284 1.00 41.97 329 SER A CA 1
ATOM 2701 C C . SER A 1 329 ? 24.513 -43.943 26.115 1.00 41.97 329 SER A C 1
ATOM 2703 O O . SER A 1 329 ? 24.171 -43.657 27.264 1.00 41.97 329 SER A O 1
ATOM 2705 N N . PHE A 1 330 ? 24.183 -45.120 25.582 1.00 39.72 330 PHE A N 1
ATOM 2706 C CA . PHE A 1 330 ? 23.428 -46.143 26.318 1.00 39.72 330 PHE A CA 1
ATOM 2707 C C . PHE A 1 330 ? 24.052 -46.485 27.687 1.00 39.72 330 PHE A C 1
ATOM 2709 O O . PHE A 1 330 ? 23.357 -46.920 28.604 1.00 39.72 330 PHE A O 1
ATOM 2716 N N . ARG A 1 331 ? 25.365 -46.258 27.853 1.00 42.03 331 ARG A N 1
ATOM 2717 C CA . ARG A 1 331 ? 26.069 -46.409 29.132 1.00 42.03 331 ARG A CA 1
ATOM 2718 C C . ARG A 1 331 ? 25.656 -45.365 30.171 1.00 42.03 331 ARG A C 1
ATOM 2720 O O . ARG A 1 331 ? 25.509 -4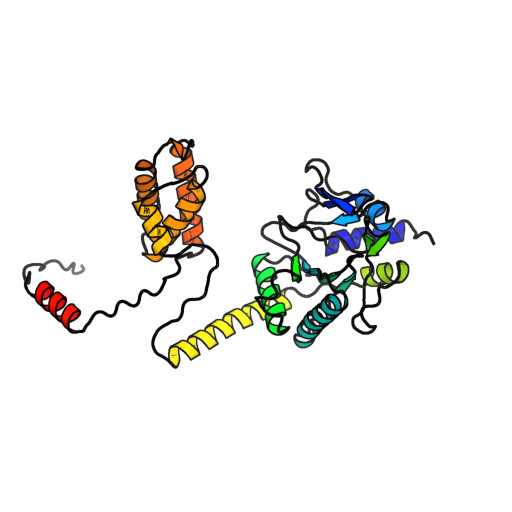5.732 31.332 1.00 42.03 331 ARG A O 1
ATOM 2727 N N . GLU A 1 332 ? 25.433 -44.117 29.774 1.00 39.16 332 GLU A N 1
ATOM 2728 C CA . GLU A 1 332 ? 25.004 -43.037 30.674 1.00 39.16 332 GLU A CA 1
ATOM 2729 C C . GLU A 1 332 ? 23.545 -43.221 31.106 1.00 39.16 332 GLU A C 1
ATOM 2731 O O . GLU A 1 332 ? 23.240 -43.108 32.293 1.00 39.16 332 GLU A O 1
ATOM 2736 N N . ILE A 1 333 ? 22.666 -43.649 30.190 1.00 46.06 333 ILE A N 1
ATOM 2737 C CA . ILE A 1 333 ? 21.271 -44.004 30.517 1.00 46.06 333 ILE A CA 1
ATOM 2738 C C . ILE A 1 333 ? 21.224 -45.185 31.502 1.00 46.06 333 ILE A C 1
ATOM 2740 O O . ILE A 1 333 ? 20.479 -45.151 32.482 1.00 46.06 333 ILE A O 1
ATOM 2744 N N . ASN A 1 334 ? 22.057 -46.214 31.300 1.00 41.91 334 ASN A N 1
ATOM 2745 C CA . ASN A 1 334 ? 22.128 -47.355 32.221 1.00 41.91 334 ASN A CA 1
ATOM 2746 C C . ASN A 1 334 ? 22.690 -46.985 33.603 1.00 41.91 334 ASN A C 1
ATOM 2748 O O . ASN A 1 334 ? 22.281 -47.577 34.602 1.00 41.91 334 ASN A O 1
ATOM 2752 N N . ALA A 1 335 ? 23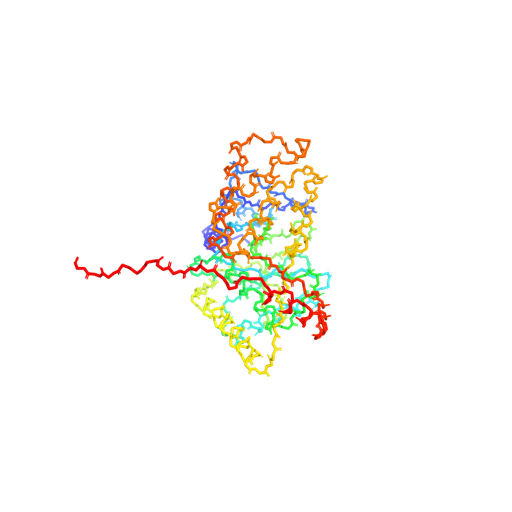.617 -46.026 33.680 1.00 46.94 335 ALA A N 1
ATOM 2753 C CA . ALA A 1 335 ? 24.162 -45.550 34.950 1.00 46.94 335 ALA A CA 1
ATOM 2754 C C . ALA A 1 335 ? 23.100 -44.808 35.780 1.00 46.94 335 ALA A C 1
ATOM 2756 O O . ALA A 1 335 ? 22.977 -45.062 36.979 1.00 46.94 335 ALA A O 1
ATOM 2757 N N . ILE A 1 336 ? 22.282 -43.970 35.134 1.00 46.88 336 ILE A N 1
ATOM 2758 C CA . ILE A 1 336 ? 21.177 -43.241 35.775 1.00 46.88 336 ILE A CA 1
ATOM 2759 C C . ILE A 1 336 ? 20.073 -44.212 36.218 1.00 46.88 336 ILE A C 1
ATOM 2761 O O . ILE A 1 336 ? 19.650 -44.178 37.370 1.00 46.88 336 ILE A O 1
ATOM 2765 N N . MET A 1 337 ? 19.665 -45.150 35.354 1.00 41.97 337 MET A N 1
ATOM 2766 C CA . MET A 1 337 ? 18.633 -46.151 35.673 1.00 41.97 337 MET A CA 1
ATOM 2767 C C . MET A 1 337 ? 19.005 -47.031 36.877 1.00 41.97 337 MET A C 1
ATOM 2769 O O . MET A 1 337 ? 18.149 -47.346 37.703 1.00 41.97 337 MET A O 1
ATOM 2773 N N . ARG A 1 338 ? 20.285 -47.403 37.019 1.00 50.28 338 ARG A N 1
ATOM 2774 C CA . ARG A 1 338 ? 20.767 -48.178 38.176 1.00 50.28 338 ARG A CA 1
ATOM 2775 C C . ARG A 1 338 ? 20.854 -47.349 39.456 1.00 50.28 338 ARG A C 1
ATOM 2777 O O . ARG A 1 338 ? 20.635 -47.903 40.528 1.00 50.28 338 ARG A O 1
ATOM 2784 N N . HIS A 1 339 ? 21.138 -46.051 39.354 1.00 48.56 339 HIS A N 1
ATOM 2785 C CA . HIS A 1 339 ? 21.143 -45.152 40.509 1.00 48.56 339 HIS A CA 1
ATOM 2786 C C . HIS A 1 339 ? 19.731 -44.770 40.979 1.00 48.56 339 HIS A C 1
ATOM 2788 O O . HIS A 1 339 ? 19.532 -44.583 42.175 1.00 48.56 339 HIS A O 1
ATOM 2794 N N . CYS A 1 340 ? 18.744 -44.702 40.081 1.00 42.88 340 CYS A N 1
ATOM 2795 C CA . CYS A 1 340 ? 17.379 -44.283 40.420 1.00 42.88 340 CYS A CA 1
ATOM 2796 C C . CYS A 1 340 ? 16.452 -45.419 40.893 1.00 42.88 340 CYS A C 1
ATOM 2798 O O . CYS A 1 340 ? 15.447 -45.135 41.533 1.00 42.88 340 CYS A O 1
ATOM 2800 N N . LEU A 1 341 ? 16.771 -46.693 40.633 1.00 43.88 341 LEU A N 1
ATOM 2801 C CA . LEU A 1 341 ? 15.973 -47.843 41.100 1.00 43.88 341 LEU A CA 1
ATOM 2802 C C . LEU A 1 341 ? 16.491 -48.471 42.410 1.00 43.88 341 LEU A C 1
ATOM 2804 O O . LEU A 1 341 ? 15.952 -49.478 42.865 1.00 43.88 341 LEU A O 1
ATOM 2808 N N . GLY A 1 342 ? 17.527 -47.887 43.023 1.00 45.75 342 GLY A N 1
ATOM 2809 C CA . GLY A 1 342 ? 18.124 -48.362 44.277 1.00 45.75 342 GLY A CA 1
ATOM 2810 C C . GLY A 1 342 ? 17.543 -47.754 45.558 1.00 45.75 342 GLY A C 1
ATOM 2811 O O . GLY A 1 342 ? 17.827 -48.265 46.637 1.00 45.75 342 GLY A O 1
ATOM 2812 N N . GLU A 1 343 ? 16.725 -46.699 45.478 1.00 45.34 343 GLU A N 1
ATOM 2813 C CA . GLU A 1 343 ? 16.196 -46.025 46.668 1.00 45.34 343 GLU A CA 1
ATOM 2814 C C . GLU A 1 343 ? 14.679 -45.794 46.586 1.00 45.34 343 GLU A C 1
ATOM 2816 O O . GLU A 1 343 ? 14.192 -44.935 45.857 1.00 45.34 343 GLU A O 1
ATOM 2821 N N . LYS A 1 344 ? 13.971 -46.532 47.458 1.00 38.00 344 LYS A N 1
ATOM 2822 C CA . LYS A 1 344 ? 12.591 -46.339 47.949 1.00 38.00 344 LYS A CA 1
ATOM 2823 C C . LYS A 1 344 ? 11.449 -46.992 47.162 1.00 38.00 344 LYS A C 1
ATOM 2825 O O . LYS A 1 344 ? 10.533 -46.335 46.678 1.00 38.00 344 LYS A O 1
ATOM 2830 N N . SER A 1 345 ? 11.371 -48.316 47.281 1.00 39.41 345 SER A N 1
ATOM 2831 C CA . SER A 1 345 ? 10.111 -48.937 47.697 1.00 39.41 345 SER A CA 1
ATOM 2832 C C . SER A 1 345 ? 9.940 -48.729 49.206 1.00 39.41 345 SER A C 1
ATOM 2834 O O . SER A 1 345 ? 10.510 -49.485 49.981 1.00 39.41 345 SER A O 1
ATO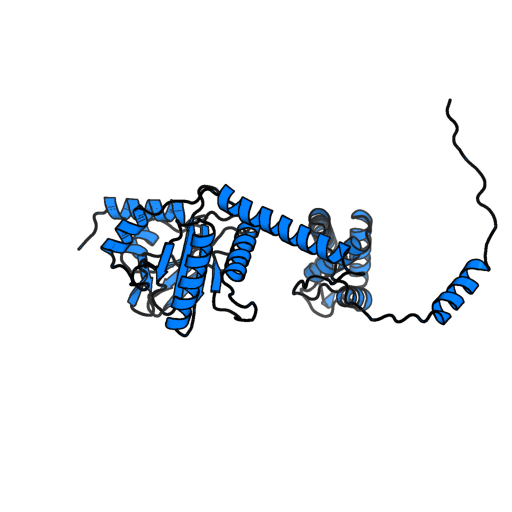M 2836 N N . GLU A 1 346 ? 9.203 -47.705 49.638 1.00 38.41 346 GLU A N 1
ATOM 2837 C CA . GLU A 1 346 ? 8.448 -47.765 50.898 1.00 38.41 346 GLU A CA 1
ATOM 2838 C C . GLU A 1 346 ? 7.490 -46.570 51.040 1.00 38.41 346 GLU A C 1
ATOM 2840 O O . GLU A 1 346 ? 7.906 -45.418 51.130 1.00 38.41 346 GLU A O 1
ATOM 2845 N N . LYS A 1 347 ? 6.201 -46.919 51.152 1.00 37.56 347 LYS A N 1
ATOM 2846 C CA . LYS A 1 347 ? 5.076 -46.154 51.720 1.00 37.56 347 LYS A CA 1
ATOM 2847 C C . LYS A 1 347 ? 4.444 -45.042 50.873 1.00 37.56 347 LYS A C 1
ATOM 2849 O O . LYS A 1 347 ? 4.692 -43.860 51.072 1.00 37.56 347 LYS A O 1
ATOM 2854 N N . ALA A 1 348 ? 3.435 -45.447 50.105 1.00 28.92 348 ALA A N 1
ATOM 2855 C CA . ALA A 1 348 ? 2.164 -44.726 50.037 1.00 28.92 348 ALA A CA 1
ATOM 2856 C C . ALA A 1 348 ? 1.022 -45.747 49.876 1.00 28.92 348 ALA A C 1
ATOM 2858 O O . ALA A 1 348 ? 0.688 -46.166 48.775 1.00 28.92 348 ALA A O 1
ATOM 2859 N N . ASN A 1 349 ? 0.478 -46.192 51.009 1.00 29.06 349 ASN A N 1
ATOM 2860 C CA . ASN A 1 349 ? -0.830 -46.834 51.109 1.00 29.06 349 ASN A CA 1
ATOM 2861 C C . ASN A 1 349 ? -1.741 -45.853 51.862 1.00 29.06 349 ASN A C 1
ATOM 2863 O O . ASN A 1 349 ? -1.278 -45.245 52.829 1.00 29.06 349 ASN A O 1
ATOM 2867 N N . VAL A 1 350 ? -3.025 -45.826 51.476 1.00 29.33 350 VAL A N 1
ATOM 2868 C CA . VAL A 1 350 ? -4.172 -45.149 52.127 1.00 29.33 350 VAL A CA 1
ATOM 2869 C C . VAL A 1 350 ? -4.292 -43.653 51.746 1.00 29.33 350 VAL A C 1
ATOM 2871 O O . VAL A 1 350 ? -3.352 -42.898 51.935 1.00 29.33 350 VAL A O 1
ATOM 2874 N N . CYS A 1 351 ? -5.382 -43.124 51.171 1.00 27.20 351 CYS A N 1
ATOM 2875 C CA . CYS A 1 351 ? -6.798 -43.469 51.306 1.00 27.20 351 CYS A CA 1
ATOM 2876 C C . CYS A 1 351 ? -7.599 -43.152 50.024 1.00 27.20 351 CYS A C 1
ATOM 2878 O O . CYS A 1 351 ? -7.460 -42.077 49.443 1.00 27.20 351 CYS A O 1
ATOM 2880 N N . VAL A 1 352 ? -8.470 -44.089 49.654 1.00 31.84 352 VAL A N 1
ATOM 2881 C CA . VAL A 1 352 ? -9.599 -43.956 48.723 1.00 31.84 352 VAL A CA 1
ATOM 2882 C C . VAL A 1 352 ? -10.762 -43.308 49.487 1.00 31.84 352 VAL A C 1
ATOM 2884 O O . VAL A 1 352 ? -10.986 -43.655 50.646 1.00 31.84 352 VAL A O 1
ATOM 2887 N N . ILE A 1 353 ? -11.498 -42.382 48.867 1.00 31.34 353 ILE A N 1
ATOM 2888 C CA . ILE A 1 353 ? -12.833 -41.990 49.342 1.00 31.34 353 ILE A CA 1
ATOM 2889 C C . ILE A 1 353 ? -13.834 -42.785 48.507 1.00 31.34 353 ILE A C 1
ATOM 2891 O O . ILE A 1 353 ? -14.013 -42.491 47.327 1.00 31.34 353 ILE A O 1
ATOM 2895 N N . ASP A 1 354 ? -14.451 -43.790 49.128 1.00 33.50 354 ASP A N 1
ATOM 2896 C CA . ASP A 1 354 ? -15.666 -44.420 48.622 1.00 33.50 354 ASP A CA 1
ATOM 2897 C C . ASP A 1 354 ? -16.888 -43.596 49.045 1.00 33.50 354 ASP A C 1
ATOM 2899 O O . ASP A 1 354 ? -16.992 -43.088 50.163 1.00 33.50 354 ASP A O 1
ATOM 2903 N N . SER A 1 355 ? -17.803 -43.475 48.095 1.00 35.38 355 SER A N 1
ATOM 2904 C CA . SER A 1 355 ? -19.122 -42.855 48.152 1.00 35.38 355 SER A CA 1
ATOM 2905 C C . SER A 1 355 ? -20.075 -43.487 49.172 1.00 35.38 355 SER A C 1
ATOM 2907 O O . SER A 1 355 ? -20.242 -44.705 49.149 1.00 35.38 355 SER A O 1
ATOM 2909 N N . PHE A 1 356 ? -20.789 -42.640 49.924 1.00 41.00 356 PHE A N 1
ATOM 2910 C CA . PHE A 1 356 ? -22.221 -42.759 50.240 1.00 41.00 356 PHE A CA 1
ATOM 2911 C C . PHE A 1 356 ? -22.841 -41.373 50.421 1.00 41.00 356 PHE A C 1
ATOM 2913 O O . PHE A 1 356 ? -22.205 -40.534 51.102 1.00 41.00 356 PHE A O 1
#

Sequence (356 aa):
MEFSEEYLKKIIDKMFDLYLIQHKRYLMQFKGGEYKQNRPENPLKRYHLHKHLKGERTIGTFARTYVTKFLCFDVDFSDLEVAKWVTYKIGNSL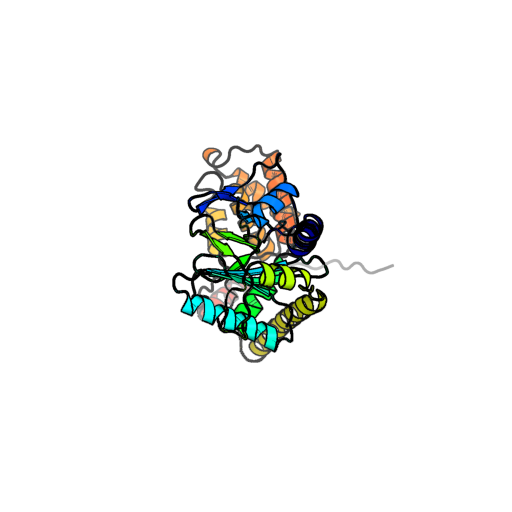DQLGLHHYYVSFSGKKGYHVELFLDKFIPTERAHQFYLFILRAAGIPSHFSGKVEYRPFATQGVKLPLGTHQGTGNFCGFCSLSNGLRVMDRNESFSYFLEIEKIDTERILSIVVDEDSSELRDMENAISSHNSLINYEQSGNYSVEGALELYHNGLSQSSQRHASFMLLARLMNHNQVCKEKAIEVIMEWLDKQDQRFYRSKRDVCLKDAENVVDFVYSNNLTLAVAERDLTVSFREINAIMRHCLGEKSEKANVCVIDSF

Secondary structure (DSSP, 8-state):
-PPPHHHHHHHHHHHHHHT-S-SS-EEEEPTTS-EEEPPTTS---HHHHHHHHTTSSEEEE---SSEEEEEEEEEE-SSHHHHHHHHHHHHHHHHHTT---EEEEE-SSSEEEEEEEEEEEEEHHHHHHHHHHHHHHTT--TTS-SSEEEE--SSS-EEPTTSB-TTT--B--EEEGGGTSEEP-HHHHHHHHHT---B-HHHHHHHHHHHHHHHHHHHHHHHHHSSS------SSS-BHHHHHHHHHH---STT-HHHHHHHHHHHHHHTT--HHHHHHHHHHHHHTS-TTS----HHHHHHHHHHHHHHHHHTT--PBPP-------HHHHHHHHHHHSSS-------------

Mean predicted aligned error: 17.25 Å

InterPro domains:
  IPR054347 TOTE conflict system, primase domain [PF22548] (36-143)

pLDDT: mean 78.06, std 20.45, range [26.69, 98.25]

Solvent-accessible surface area (backbone atoms only — not comparable to full-atom values): 20120 Å² total; per-residue (Å²): 137,84,79,54,70,72,58,54,48,53,52,51,52,49,45,44,71,52,64,51,77,55,42,44,52,37,37,36,32,37,85,75,44,52,74,44,70,53,56,63,94,57,49,70,49,71,69,59,53,50,34,12,61,72,42,78,31,24,47,22,39,29,33,48,82,61,42,35,38,47,46,28,43,40,26,52,26,99,47,54,69,58,24,50,54,52,51,49,33,47,50,51,40,34,46,75,71,70,49,74,62,58,46,37,31,37,58,33,78,44,26,35,34,44,34,38,32,36,72,48,76,42,49,39,64,60,54,49,50,42,50,52,50,44,37,55,70,40,67,54,60,87,83,59,73,80,35,68,41,84,28,49,31,67,90,41,63,36,73,54,73,55,17,21,28,44,58,69,69,29,64,13,19,34,33,40,77,94,64,79,54,46,68,36,52,73,69,54,25,55,55,52,58,73,69,63,60,60,38,63,47,64,68,55,51,50,55,44,52,51,47,57,51,46,56,49,48,53,48,51,52,49,59,73,71,45,88,82,87,83,85,82,90,68,95,62,89,47,32,52,66,52,36,50,49,43,70,75,70,46,80,89,51,65,86,41,64,68,62,51,44,48,42,46,36,15,48,29,46,59,69,68,47,54,69,72,58,40,43,51,53,52,51,58,52,55,74,74,42,67,63,90,36,51,87,74,54,68,71,60,50,50,53,50,40,48,54,41,39,52,53,29,60,77,65,68,40,56,51,48,79,75,87,70,90,76,83,71,49,75,65,57,56,52,52,50,55,59,63,63,75,72,70,79,96,74,88,89,78,88,82,86,87,81,90,131

Nearest PDB structures (foldseek):
  7qaz-assembly3_C  TM=7.659E-01  e=2.626E-11  Marinitoga sp. 1137
  7nqd-assembly2_B  TM=7.740E-01  e=3.656E-11  Marinitoga sp. 1137
  7nqd-assembly1_A  TM=7.375E-01  e=6.446E-10  Marinitoga sp. 1137
  2r9l-assembly1_A  TM=5.847E-01  e=4.608E-03  Mycobacterium tuberculosis H37Rv
  6sa1-assembly1_A  TM=5.777E-01  e=1.315E-02  Mycolicibacterium smegmatis MC2 155